Protein 7C7Y (pdb70)

Sequence (255 aa):
NPDFIEALTEKITEEVTAKVTEELTKQNEFFAAVAKQSQDNFDRINKRLEERDEKLSTIRLIQENPDFIEALTEKITEEVTAKVTEELTKQNEFFAAVAKQSQDNFDRINKRLEERDEKLSTIRLIQENPDFIEALTEKITEEVTAKVTEELTKQNEFFAAVAKQSQDNFDRINKRLEERDEKLSTIRLIQEQPDFIEALTEKITEEVTAKVTEELTKQNEFFAAVAKQSQDNFDRINKRLEERDEKLSTIRLIQ

Radius of gyration: 29.02 Å; Cα contacts (8 Å, |Δi|>4): 130; chains: 4; bounding box: 40×20×99 Å

B-factor: mean 64.48, std 16.01, range [35.33, 169.6]

Secondary structure (DSSP, 8-state):
-HHHHHHHHHHHHHHHHHHHHHHHHHH--HHHHHHHHHHHHHHHHHHHHHHHHHH--HHHHHH-/-HHHHHHHHHHHHHHHHHHHHHHHHHH--HHHHHHHHHHHHHHHHHHHHHHHHHH--HHHHHH-/-HHHHHHHHHHHHHHHHHHHHHHHHHH--HHHHHHHHHHHHHHHHHHHHHHHHHH--HHHHHHT-/-HHHHHHHHHHHHHHHHHHHHHHHHH--HHHHHHHHHHHHHHHHHHHHHHHHHH--HHHHH-

Foldseek 3Di:
DVVVVVVVCVVVVCVVVVVVCVVVVVVVVVVVVVVVVVVVVVVVVVVVVVVVVVVCCVVVVVVD/DCVVVVVVVVCCVVVVVVVVVVVVVVVVCVVVVVVVVVVVVVVVVVVVVVVVVVVVCCCVVPPD/DVCVVVVVVVVVVVVVVVVVVVVVVVVVCVVVVVVVVVVVVVVVVVVVVVVVVVVVVVVVVVVVD/DVVCVVVVVVVVCVCVVVVCVVVVVVVCVVVVVVVVVVVVVVVVVVVVVVVVVVCVCVVVVD

Organism: Bacillus cereus (strain ATCC 10987 / NRS 248) (NCBI:txid222523)

Structure (mmCIF, N/CA/C/O backbone):
data_7C7Y
#
_entry.id   7C7Y
#
_cell.length_a   27.053
_cell.length_b   40.282
_cell.length_c   80.669
_cell.angle_alpha   101.97
_cell.angle_beta   94.22
_cell.angle_gamma   98.52
#
_symmetry.space_group_name_H-M   'P 1'
#
loop_
_entity.id
_entity.type
_entity.pdbx_description
1 polymer 'Uncharacterized protein'
2 water water
#
loop_
_atom_site.group_PDB
_atom_site.id
_atom_site.type_symbol
_atom_site.label_atom_id
_atom_site.label_alt_id
_atom_site.label_comp_id
_atom_site.label_asym_id
_atom_site.label_entity_id
_atom_site.label_seq_id
_atom_site.pdbx_PDB_ins_code
_atom_site.Cartn_x
_atom_site.Cartn_y
_atom_site.Cartn_z
_atom_site.occupancy
_atom_site.B_iso_or_equiv
_atom_site.auth_seq_id
_atom_site.auth_comp_id
_atom_site.auth_asym_id
_atom_site.auth_atom_id
_atom_site.pdbx_PDB_model_num
ATOM 1 N N . ASN A 1 8 ? 21.299 -4.006 76.698 1.00 56.30 110 ASN A N 1
ATOM 2 C CA . ASN A 1 8 ? 20.961 -2.560 76.480 1.00 64.44 110 ASN A CA 1
ATOM 3 C C . ASN A 1 8 ? 20.950 -2.283 74.968 1.00 72.54 110 ASN A C 1
ATOM 4 O O . ASN A 1 8 ? 19.960 -2.634 74.338 1.00 72.99 110 ASN A O 1
ATOM 9 N N . PRO A 1 9 ? 21.980 -1.721 74.272 1.00 72.84 111 PRO A N 1
ATOM 10 C CA . PRO A 1 9 ? 21.809 -1.395 72.855 1.00 73.03 111 PRO A CA 1
ATOM 11 C C . PRO A 1 9 ? 21.211 -2.601 72.115 1.00 76.64 111 PRO A C 1
ATOM 12 O O . PRO A 1 9 ? 20.216 -2.416 71.403 1.00 74.00 111 PRO A O 1
ATOM 16 N N . ASP A 1 10 ? 21.792 -3.792 72.341 1.00 67.51 112 ASP A N 1
ATOM 17 C CA . ASP A 1 10 ? 21.283 -5.088 71.823 1.00 60.44 112 ASP A CA 1
ATOM 18 C C . ASP A 1 10 ? 19.750 -5.102 71.951 1.00 55.07 112 ASP A C 1
ATOM 19 O O . ASP A 1 10 ? 19.086 -5.551 71.008 1.00 52.36 112 ASP A O 1
ATOM 24 N N . PHE A 1 11 ? 19.199 -4.646 73.080 1.00 49.94 113 PHE A N 1
ATOM 25 C CA . PHE A 1 11 ? 17.739 -4.671 73.341 1.00 48.83 113 PHE A CA 1
ATOM 26 C C . PHE A 1 11 ? 17.045 -3.695 72.370 1.00 48.57 113 PHE A C 1
ATOM 27 O O . PHE A 1 11 ? 16.168 -4.116 71.585 1.00 51.71 113 PHE A O 1
ATOM 35 N N . ILE A 1 12 ? 17.473 -2.436 72.393 1.00 45.77 114 ILE A N 1
ATOM 36 C CA . ILE A 1 12 ? 17.060 -1.346 71.453 1.00 51.65 114 ILE A CA 1
ATOM 37 C C . ILE A 1 12 ? 17.110 -1.870 70.008 1.00 53.64 114 ILE A C 1
ATOM 38 O O . ILE A 1 12 ? 16.138 -1.659 69.232 1.00 46.85 114 ILE A O 1
ATOM 43 N N . GLU A 1 13 ? 18.241 -2.484 69.667 1.00 45.70 115 GLU A N 1
ATOM 44 C CA . GLU A 1 13 ? 18.560 -3.048 68.337 1.00 51.77 115 GLU A CA 1
ATOM 45 C C . GLU A 1 13 ? 17.527 -4.141 68.016 1.00 55.26 115 GLU A C 1
ATOM 46 O O . GLU A 1 13 ? 17.140 -4.286 66.822 1.00 55.29 115 GLU A O 1
ATOM 52 N N . ALA A 1 14 ? 17.073 -4.880 69.037 1.00 50.34 116 ALA A N 1
ATOM 53 C CA . ALA A 1 14 ? 16.183 -6.047 68.851 1.00 55.20 116 ALA A CA 1
ATOM 54 C C . ALA A 1 14 ? 14.768 -5.530 68.636 1.00 52.60 116 ALA A C 1
ATOM 55 O O . ALA A 1 14 ? 14.126 -5.992 67.671 1.00 54.32 116 ALA A O 1
ATOM 57 N N . LEU A 1 15 ? 14.304 -4.639 69.523 1.00 47.41 117 LEU A N 1
ATOM 58 C CA . LEU A 1 15 ? 13.000 -3.961 69.344 1.00 45.05 117 LEU A CA 1
ATOM 59 C C . LEU A 1 15 ? 12.988 -3.329 67.948 1.00 46.26 117 LEU A C 1
ATOM 60 O O . LEU A 1 15 ? 12.007 -3.476 67.232 1.00 41.87 117 LEU A O 1
ATOM 65 N N . THR A 1 16 ? 14.083 -2.695 67.531 1.00 44.24 118 THR A N 1
ATOM 66 C CA . THR A 1 16 ? 14.059 -1.943 66.263 1.00 43.00 118 THR A CA 1
ATOM 67 C C . THR A 1 16 ? 13.914 -2.931 65.110 1.00 44.63 118 THR A C 1
ATOM 68 O O . THR A 1 16 ? 13.065 -2.668 64.272 1.00 51.53 118 THR A O 1
ATOM 72 N N . GLU A 1 17 ? 14.647 -4.045 65.090 1.00 53.01 119 GLU A N 1
ATOM 73 C CA . GLU A 1 17 ? 14.534 -5.035 63.982 1.00 54.65 119 GLU A CA 1
ATOM 74 C C . GLU A 1 17 ? 13.135 -5.667 63.994 1.00 50.23 119 GLU A C 1
ATOM 75 O O . GLU A 1 17 ? 12.594 -5.960 62.909 1.00 46.97 119 GLU A O 1
ATOM 81 N N . LYS A 1 18 ? 12.543 -5.849 65.163 1.00 46.50 120 LYS A N 1
ATOM 82 C CA . LYS A 1 18 ? 11.193 -6.445 65.221 1.00 52.84 120 LYS A CA 1
ATOM 83 C C . LYS A 1 18 ? 10.183 -5.478 64.623 1.00 49.44 120 LYS A C 1
ATOM 84 O O . LYS A 1 18 ? 9.525 -5.854 63.655 1.00 55.05 120 LYS A O 1
ATOM 90 N N . ILE A 1 19 ? 10.039 -4.291 65.200 1.00 51.74 121 ILE A N 1
ATOM 91 C CA . ILE A 1 19 ? 9.113 -3.258 64.648 1.00 49.23 121 ILE A CA 1
ATOM 92 C C . ILE A 1 19 ? 9.367 -3.191 63.133 1.00 47.88 121 ILE A C 1
ATOM 93 O O . ILE A 1 19 ? 8.433 -3.434 62.367 1.00 40.06 121 ILE A O 1
ATOM 98 N N . THR A 1 20 ? 10.614 -2.971 62.717 1.00 45.05 122 THR A N 1
ATOM 99 C CA . THR A 1 20 ? 10.969 -2.692 61.305 1.00 46.14 122 THR A CA 1
ATOM 100 C C . THR A 1 20 ? 10.400 -3.773 60.387 1.00 51.56 122 THR A C 1
ATOM 101 O O . THR A 1 20 ? 9.948 -3.414 59.287 1.00 47.43 122 THR A O 1
ATOM 105 N N . GLU A 1 21 ? 10.434 -5.034 60.815 1.00 58.67 123 GLU A N 1
ATOM 106 C CA . GLU A 1 21 ? 10.060 -6.190 59.965 1.00 64.55 123 GLU A CA 1
ATOM 107 C C . GLU A 1 21 ? 8.540 -6.357 59.989 1.00 58.20 123 GLU A C 1
ATOM 108 O O . GLU A 1 21 ? 7.980 -6.611 58.922 1.00 63.77 123 GLU A O 1
ATOM 114 N N . GLU A 1 22 ? 7.896 -6.205 61.143 1.00 52.94 124 GLU A N 1
ATOM 115 C CA . GLU A 1 22 ? 6.410 -6.272 61.251 1.00 54.48 124 GLU A CA 1
ATOM 116 C C . GLU A 1 22 ? 5.798 -5.258 60.271 1.00 55.93 124 GLU A C 1
ATOM 117 O O . GLU A 1 22 ? 4.928 -5.639 59.444 1.00 51.99 124 GLU A O 1
ATOM 123 N N . VAL A 1 23 ? 6.274 -4.013 60.320 1.00 54.08 125 VAL A N 1
ATOM 124 C CA . VAL A 1 23 ? 5.733 -2.900 59.496 1.00 53.08 125 VAL A CA 1
ATOM 125 C C . VAL A 1 23 ? 5.956 -3.271 58.021 1.00 59.14 125 VAL A C 1
ATOM 126 O O . VAL A 1 23 ? 4.951 -3.455 57.281 1.00 57.81 125 VAL A O 1
ATOM 130 N N . THR A 1 24 ? 7.219 -3.471 57.636 1.00 56.44 126 THR A N 1
ATOM 131 C CA . THR A 1 24 ? 7.652 -3.764 56.241 1.00 52.44 126 THR A CA 1
ATOM 132 C C . THR A 1 24 ? 6.795 -4.875 55.629 1.00 53.98 126 THR A C 1
ATOM 133 O O . THR A 1 24 ? 6.188 -4.656 54.564 1.00 65.84 126 THR A O 1
ATOM 137 N N . ALA A 1 25 ? 6.765 -6.038 56.263 1.00 53.44 127 ALA A N 1
ATOM 138 C CA . ALA A 1 25 ? 5.998 -7.210 55.790 1.00 56.62 127 ALA A CA 1
ATOM 139 C C . ALA A 1 25 ? 4.545 -6.794 55.510 1.00 56.67 127 ALA A C 1
ATOM 140 O O . ALA A 1 25 ? 4.038 -7.099 54.423 1.00 59.01 127 ALA A O 1
ATOM 142 N N . LYS A 1 26 ? 3.906 -6.125 56.461 1.00 51.58 128 LYS A N 1
ATOM 143 C CA . LYS A 1 26 ? 2.514 -5.630 56.324 1.00 57.31 128 LYS A CA 1
ATOM 144 C C . LYS A 1 26 ? 2.407 -4.624 55.163 1.00 54.91 128 LYS A C 1
ATOM 145 O O . LYS A 1 26 ? 1.474 -4.722 54.327 1.00 41.89 128 LYS A O 1
ATOM 151 N N . VAL A 1 27 ? 3.333 -3.682 55.066 1.00 49.99 129 VAL A N 1
ATOM 152 C CA . VAL A 1 27 ? 3.190 -2.622 54.041 1.00 51.52 129 VAL A CA 1
ATOM 153 C C . VAL A 1 27 ? 3.374 -3.278 52.668 1.00 55.03 129 VAL A C 1
ATOM 154 O O . VAL A 1 27 ? 2.471 -3.113 51.829 1.00 58.06 129 VAL A O 1
ATOM 158 N N . THR A 1 28 ? 4.459 -4.026 52.450 1.00 56.37 130 THR A N 1
ATOM 159 C CA . THR A 1 28 ? 4.799 -4.619 51.121 1.00 60.65 130 THR A CA 1
ATOM 160 C C . THR A 1 28 ? 3.714 -5.626 50.705 1.00 60.72 130 THR A C 1
ATOM 161 O O . THR A 1 28 ? 3.286 -5.579 49.557 1.00 61.77 130 THR A O 1
ATOM 165 N N . GLU A 1 29 ? 3.280 -6.495 51.619 1.00 64.10 131 GLU A N 1
ATOM 166 C CA . GLU A 1 29 ? 2.144 -7.425 51.409 1.00 69.40 131 GLU A CA 1
ATOM 167 C C . GLU A 1 29 ? 0.913 -6.626 50.979 1.00 71.69 131 GLU A C 1
ATOM 168 O O . GLU A 1 29 ? -0.002 -7.218 50.410 1.00 86.12 131 GLU A O 1
ATOM 174 N N . GLU A 1 30 ? 0.876 -5.330 51.251 1.00 72.11 132 GLU A N 1
ATOM 175 C CA . GLU A 1 30 ? -0.277 -4.494 50.849 1.00 77.96 132 GLU A CA 1
ATOM 176 C C . GLU A 1 30 ? -0.021 -3.896 49.471 1.00 65.97 132 GLU A C 1
ATOM 177 O O . GLU A 1 30 ? -0.942 -3.939 48.661 1.00 61.01 132 GLU A O 1
ATOM 183 N N . LEU A 1 31 ? 1.158 -3.324 49.238 1.00 67.65 133 LEU A N 1
ATOM 184 C CA . LEU A 1 31 ? 1.449 -2.615 47.967 1.00 75.16 133 LEU A CA 1
ATOM 185 C C . LEU A 1 31 ? 1.602 -3.651 46.846 1.00 72.87 133 LEU A C 1
ATOM 186 O O . LEU A 1 31 ? 1.441 -3.253 45.676 1.00 66.70 133 LEU A O 1
ATOM 191 N N . THR A 1 32 ? 1.881 -4.918 47.196 1.00 71.57 134 THR A N 1
ATOM 192 C CA . THR A 1 32 ? 1.982 -6.073 46.261 1.00 69.86 134 THR A CA 1
ATOM 193 C C . THR A 1 32 ? 0.586 -6.424 45.752 1.00 75.32 134 THR A C 1
ATOM 194 O O . THR A 1 32 ? 0.384 -6.328 44.522 1.00 72.54 134 THR A O 1
ATOM 198 N N . LYS A 1 33 ? -0.317 -6.817 46.663 1.00 80.11 135 LYS A N 1
ATOM 199 C CA . LYS A 1 33 ? -1.730 -7.169 46.346 1.00 81.90 135 LYS A CA 1
ATOM 200 C C . LYS A 1 33 ? -2.347 -6.030 45.536 1.00 76.61 135 LYS A C 1
ATOM 201 O O . LYS A 1 33 ? -3.056 -6.356 44.569 1.00 79.52 135 LYS A O 1
ATOM 207 N N . GLN A 1 34 ? -2.037 -4.772 45.886 1.00 67.68 136 GLN A N 1
ATOM 208 C CA . GLN A 1 34 ? -2.494 -3.550 45.159 1.00 69.48 136 GLN A CA 1
ATOM 209 C C . GLN A 1 34 ? -1.988 -3.576 43.712 1.00 68.65 136 GLN A C 1
ATOM 210 O O . GLN A 1 34 ? -2.828 -3.507 42.797 1.00 65.43 136 GLN A O 1
ATOM 216 N N . ASN A 1 35 ? -0.668 -3.648 43.525 1.00 72.46 137 ASN A N 1
ATOM 217 C CA . ASN A 1 35 ? 0.018 -3.722 42.205 1.00 73.77 137 ASN A CA 1
ATOM 218 C C . ASN A 1 35 ? -0.491 -4.923 41.374 1.00 78.54 137 ASN A C 1
ATOM 219 O O . ASN A 1 35 ? -0.506 -4.797 40.136 1.00 78.14 137 ASN A O 1
ATOM 232 N N . GLU A 1 37 ? -3.725 -6.277 41.418 1.00 72.90 139 GLU A N 1
ATOM 233 C CA . GLU A 1 37 ? -5.017 -5.746 40.901 1.00 74.90 139 GLU A CA 1
ATOM 234 C C . GLU A 1 37 ? -4.749 -4.867 39.675 1.00 68.24 139 GLU A C 1
ATOM 235 O O . GLU A 1 37 ? -5.269 -5.177 38.593 1.00 68.31 139 GLU A O 1
ATOM 241 N N . PHE A 1 38 ? -3.973 -3.799 39.849 1.00 61.59 140 PHE A N 1
ATOM 242 C CA . PHE A 1 38 ? -3.727 -2.795 38.788 1.00 65.69 140 PHE A CA 1
ATOM 243 C C . PHE A 1 38 ? -3.153 -3.509 37.562 1.00 63.13 140 PHE A C 1
ATOM 244 O O . PHE A 1 38 ? -3.710 -3.324 36.472 1.00 51.49 140 PHE A O 1
ATOM 252 N N . PHE A 1 39 ? -2.079 -4.289 37.734 1.00 58.43 141 PHE A N 1
ATOM 253 C CA . PHE A 1 39 ? -1.483 -5.081 36.631 1.00 64.23 141 PHE A CA 1
ATOM 254 C C . PHE A 1 39 ? -2.607 -5.820 35.903 1.00 69.62 141 PHE A C 1
ATOM 255 O O . PHE A 1 39 ? -2.794 -5.596 34.696 1.00 68.23 141 PHE A O 1
ATOM 263 N N . ALA A 1 40 ? -3.351 -6.647 36.645 1.00 68.80 142 ALA A N 1
ATOM 264 C CA . ALA A 1 40 ? -4.431 -7.513 36.127 1.00 62.64 142 ALA A CA 1
ATOM 265 C C . ALA A 1 40 ? -5.457 -6.659 35.381 1.00 64.00 142 ALA A C 1
ATOM 266 O O . ALA A 1 40 ? -5.985 -7.134 34.381 1.00 81.44 142 ALA A O 1
ATOM 268 N N . ALA A 1 41 ? -5.716 -5.441 35.848 1.00 60.93 143 ALA A N 1
ATOM 269 C CA . ALA A 1 41 ? -6.733 -4.526 35.282 1.00 56.86 143 ALA A CA 1
ATOM 270 C C . ALA A 1 41 ? -6.204 -3.841 34.020 1.00 61.71 143 ALA A C 1
ATOM 271 O O . ALA A 1 41 ? -7.026 -3.590 33.136 1.00 64.72 143 ALA A O 1
ATOM 273 N N . VAL A 1 42 ? -4.906 -3.515 33.948 1.00 68.42 144 VAL A N 1
ATOM 274 C CA . VAL A 1 42 ? -4.303 -2.821 32.767 1.00 69.84 144 VAL A CA 1
ATOM 275 C C . VAL A 1 42 ? -4.209 -3.849 31.639 1.00 72.90 144 VAL A C 1
ATOM 276 O O . VAL A 1 42 ? -4.333 -3.440 30.476 1.00 72.39 144 VAL A O 1
ATOM 280 N N . ALA A 1 43 ? -4.009 -5.126 31.981 1.00 69.36 145 ALA A N 1
ATOM 281 C CA . ALA A 1 43 ? -3.984 -6.246 31.018 1.00 64.93 145 ALA A CA 1
ATOM 282 C C . ALA A 1 43 ? -5.364 -6.349 30.371 1.00 65.98 145 ALA A C 1
ATOM 283 O O . ALA A 1 43 ? -5.416 -6.307 29.133 1.00 60.50 145 ALA A O 1
ATOM 285 N N . LYS A 1 44 ? -6.436 -6.438 31.172 1.00 70.14 146 LYS A N 1
ATOM 286 C CA . LYS A 1 44 ? -7.813 -6.631 30.638 1.00 69.91 146 LYS A CA 1
ATOM 287 C C . LYS A 1 44 ? -8.159 -5.419 29.770 1.00 61.08 146 LYS A C 1
ATOM 288 O O . LYS A 1 44 ? -8.590 -5.632 28.631 1.00 65.71 146 LYS A O 1
ATOM 294 N N . GLN A 1 45 ? -7.915 -4.209 30.266 1.00 52.53 147 GLN A N 1
ATOM 295 C CA . GL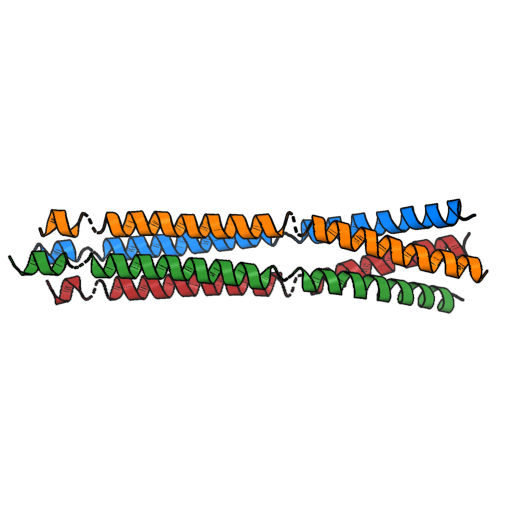N A 1 45 ? -8.059 -2.950 29.475 1.00 62.62 147 GLN A CA 1
ATOM 296 C C . GLN A 1 45 ? -7.270 -3.039 28.151 1.00 59.85 147 GLN A C 1
ATOM 297 O O . GLN A 1 45 ? -7.822 -2.669 27.115 1.00 63.71 147 GLN A O 1
ATOM 303 N N . SER A 1 46 ? -6.014 -3.490 28.190 1.00 69.23 148 SER A N 1
ATOM 304 C CA . SER A 1 46 ? -5.082 -3.605 27.032 1.00 62.44 148 SER A CA 1
ATOM 305 C C . SER A 1 46 ? -5.684 -4.554 25.983 1.00 61.63 148 SER A C 1
ATOM 306 O O . SER A 1 46 ? -5.684 -4.203 24.791 1.00 59.05 148 SER A O 1
ATOM 309 N N . GLN A 1 47 ? -6.173 -5.722 26.413 1.00 57.95 149 GLN A N 1
ATOM 310 C CA . GLN A 1 47 ? -6.712 -6.779 25.520 1.00 62.04 149 GLN A CA 1
ATOM 311 C C . GLN A 1 47 ? -8.058 -6.309 24.961 1.00 71.63 149 GLN A C 1
ATOM 312 O O . GLN A 1 47 ? -8.272 -6.433 23.737 1.00 74.37 149 GLN A O 1
ATOM 318 N N . ASP A 1 48 ? -8.937 -5.808 25.837 1.00 70.43 150 ASP A N 1
ATOM 319 C CA . ASP A 1 48 ? -10.272 -5.274 25.462 1.00 67.10 150 ASP A CA 1
ATOM 320 C C . ASP A 1 48 ? -10.077 -4.243 24.352 1.00 62.73 150 ASP A C 1
ATOM 321 O O . ASP A 1 48 ? -10.844 -4.298 23.380 1.00 71.59 150 ASP A O 1
ATOM 326 N N . ASN A 1 49 ? -9.091 -3.356 24.502 1.00 55.02 151 ASN A N 1
ATOM 327 C CA . ASN A 1 49 ? -8.820 -2.248 23.551 1.00 58.03 151 ASN A CA 1
ATOM 328 C C . ASN A 1 49 ? -8.247 -2.836 22.265 1.00 56.88 151 ASN A C 1
ATOM 329 O O . ASN A 1 49 ? -8.406 -2.223 21.223 1.00 62.54 151 ASN A O 1
ATOM 334 N N . PHE A 1 50 ? -7.569 -3.975 22.351 1.00 60.27 152 PHE A N 1
ATOM 335 C CA . PHE A 1 50 ? -7.022 -4.673 21.166 1.00 59.57 152 PHE A CA 1
ATOM 336 C C . PHE A 1 50 ? -8.190 -5.262 20.368 1.00 52.56 152 PHE A C 1
ATOM 337 O O . PHE A 1 50 ? -8.232 -5.167 19.132 1.00 51.98 152 PHE A O 1
ATOM 345 N N . ASP A 1 51 ? -9.145 -5.844 21.078 1.00 53.35 153 ASP A N 1
ATOM 346 C CA . ASP A 1 51 ? -10.293 -6.563 20.473 1.00 54.22 153 ASP A CA 1
ATOM 347 C C . ASP A 1 51 ? -11.102 -5.534 19.679 1.00 52.59 153 ASP A C 1
ATOM 348 O O . ASP A 1 51 ? -11.388 -5.805 18.511 1.00 52.58 153 ASP A O 1
ATOM 353 N N . ARG A 1 52 ? -11.337 -4.356 20.255 1.00 56.36 154 ARG A N 1
ATOM 354 C CA . ARG A 1 52 ? -12.017 -3.211 19.595 1.00 58.40 154 ARG A CA 1
ATOM 355 C C . ARG A 1 52 ? -11.294 -2.847 18.298 1.00 57.84 154 ARG A C 1
ATOM 356 O O . ARG A 1 52 ? -11.915 -2.966 17.236 1.00 67.45 154 ARG A O 1
ATOM 364 N N . ILE A 1 53 ? -10.030 -2.427 18.381 1.00 61.04 155 ILE A N 1
ATOM 365 C CA . ILE A 1 53 ? -9.218 -1.956 17.216 1.00 53.83 155 ILE A CA 1
ATOM 366 C C . ILE A 1 53 ? -9.273 -3.029 16.130 1.00 54.09 155 ILE A C 1
ATOM 367 O O . ILE A 1 53 ? -9.311 -2.649 14.962 1.00 50.34 155 ILE A O 1
ATOM 372 N N . ASN A 1 54 ? -9.266 -4.318 16.497 1.00 58.14 156 ASN A N 1
ATOM 373 C CA . ASN A 1 54 ? -9.225 -5.433 15.510 1.00 58.51 156 ASN A CA 1
ATOM 374 C C . ASN A 1 54 ? -10.551 -5.510 14.763 1.00 56.33 156 ASN A C 1
ATOM 375 O O . ASN A 1 54 ? -10.534 -5.446 13.534 1.00 57.82 156 ASN A O 1
ATOM 380 N N . LYS A 1 55 ? -11.646 -5.676 15.493 1.00 60.87 157 LYS A N 1
ATOM 381 C CA . LYS A 1 55 ? -13.007 -5.618 14.917 1.00 68.40 157 LYS A CA 1
ATOM 382 C C . LYS A 1 55 ? -12.997 -4.453 13.943 1.00 60.97 157 LYS A C 1
ATOM 383 O O . LYS A 1 55 ? -13.228 -4.678 12.748 1.00 71.84 157 LYS A O 1
ATOM 389 N N . ARG A 1 56 ? -12.658 -3.266 14.427 1.00 52.64 158 ARG A N 1
ATOM 390 C CA . ARG A 1 56 ? -12.823 -2.050 13.59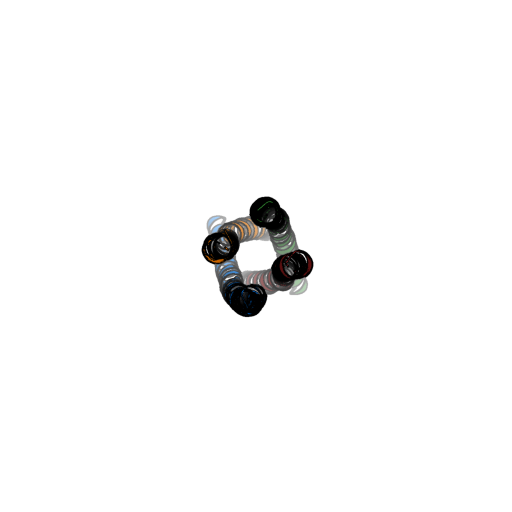8 1.00 64.13 158 ARG A CA 1
ATOM 391 C C . ARG A 1 56 ? -11.997 -2.178 12.311 1.00 59.47 158 ARG A C 1
ATOM 392 O O . ARG A 1 56 ? -12.479 -1.712 11.258 1.00 57.30 158 ARG A O 1
ATOM 400 N N . LEU A 1 57 ? -10.837 -2.828 12.359 1.00 53.65 159 LEU A N 1
ATOM 401 C CA . LEU A 1 57 ? -10.009 -3.036 11.148 1.00 56.91 159 LEU A CA 1
ATOM 402 C C . LEU A 1 57 ? -10.723 -4.044 10.242 1.00 61.70 159 LEU A C 1
ATOM 403 O O . LEU A 1 57 ? -10.743 -3.828 9.009 1.00 67.03 159 LEU A O 1
ATOM 408 N N . GLU A 1 58 ? -11.342 -5.076 10.821 1.00 63.22 160 GLU A N 1
ATOM 409 C CA . GLU A 1 58 ? -12.088 -6.087 10.028 1.00 59.30 160 GLU A CA 1
ATOM 410 C C . GLU A 1 58 ? -13.154 -5.331 9.248 1.00 48.89 160 GLU A C 1
ATOM 411 O O . GLU A 1 58 ? -13.145 -5.450 8.006 1.00 43.79 160 GLU A O 1
ATOM 417 N N . GLU A 1 59 ? -13.984 -4.551 9.954 1.00 49.82 161 GLU A N 1
ATOM 418 C CA . GLU A 1 59 ? -15.106 -3.764 9.367 1.00 50.50 161 GLU A CA 1
ATOM 419 C C . GLU A 1 59 ? -14.574 -2.922 8.204 1.00 49.90 161 GLU A C 1
ATOM 420 O O . GLU A 1 59 ? -15.261 -2.879 7.164 1.00 55.18 161 GLU A O 1
ATOM 426 N N . ARG A 1 60 ? -13.399 -2.287 8.343 1.00 52.76 162 ARG A N 1
ATOM 427 C CA . ARG A 1 60 ? -12.851 -1.389 7.277 1.00 54.59 162 ARG A CA 1
ATOM 428 C C . ARG A 1 60 ? -12.219 -2.204 6.139 1.00 46.36 162 ARG A C 1
ATOM 429 O O . ARG A 1 60 ? -12.369 -1.782 5.004 1.00 62.34 162 ARG A O 1
ATOM 437 N N . ASP A 1 61 ? -11.585 -3.340 6.400 1.00 42.50 163 ASP A N 1
ATOM 438 C CA . ASP A 1 61 ? -11.201 -4.311 5.332 1.00 48.50 163 ASP A CA 1
ATOM 439 C C . ASP A 1 61 ? -12.448 -4.766 4.524 1.00 46.19 163 ASP A C 1
ATOM 440 O O . ASP A 1 61 ? -12.387 -4.786 3.293 1.00 40.93 163 ASP A O 1
ATOM 445 N N . GLU A 1 62 ? -13.570 -5.114 5.161 1.00 48.70 164 GLU A N 1
ATOM 446 C CA . GLU A 1 62 ? -14.811 -5.499 4.438 1.00 48.93 164 GLU A CA 1
ATOM 447 C C . GLU A 1 62 ? -15.253 -4.352 3.529 1.00 41.38 164 GLU A C 1
ATOM 448 O O . GLU A 1 62 ? -15.420 -4.544 2.320 1.00 41.82 164 GLU A O 1
ATOM 454 N N . LYS A 1 63 ? -15.505 -3.192 4.113 1.00 47.20 165 LYS A N 1
ATOM 455 C CA . LYS A 1 63 ? -15.887 -1.984 3.339 1.00 48.36 165 LYS A CA 1
ATOM 456 C C . LYS A 1 63 ? -14.931 -1.855 2.155 1.00 45.64 165 LYS A C 1
ATOM 457 O O . LYS A 1 63 ? -15.405 -1.768 1.014 1.00 53.68 165 LYS A O 1
ATOM 463 N N . LEU A 1 64 ? -13.627 -1.922 2.411 1.00 51.15 166 LEU A N 1
ATOM 464 C CA . LEU A 1 64 ? -12.580 -1.824 1.365 1.00 51.02 166 LEU A CA 1
ATOM 465 C C . LEU A 1 64 ? -12.836 -2.845 0.253 1.00 50.55 166 LEU A C 1
ATOM 466 O O . LEU A 1 64 ? -12.927 -2.420 -0.903 1.00 51.79 166 LEU A O 1
ATOM 479 N N . SER A 1 66 ? -15.549 -4.623 -0.465 1.00 41.82 168 SER A N 1
ATOM 480 C CA . SER A 1 66 ? -16.829 -4.226 -1.106 1.00 48.91 168 SER A CA 1
ATOM 481 C C . SER A 1 66 ? -16.519 -3.184 -2.180 1.00 49.58 168 SER A C 1
ATOM 482 O O . SER A 1 66 ? -17.018 -3.326 -3.310 1.00 53.05 168 SER A O 1
ATOM 485 N N . THR A 1 67 ? -15.746 -2.156 -1.826 1.00 45.18 169 THR A N 1
ATOM 486 C CA . THR A 1 67 ? -15.445 -1.032 -2.749 1.00 55.76 169 THR A CA 1
ATOM 487 C C . THR A 1 67 ? -14.626 -1.530 -3.946 1.00 49.47 169 THR A C 1
ATOM 488 O O . THR A 1 67 ? -15.033 -1.267 -5.091 1.00 49.69 169 THR A O 1
ATOM 492 N N . ILE A 1 68 ? -13.512 -2.216 -3.697 1.00 50.03 170 ILE A N 1
ATOM 493 C CA . ILE A 1 68 ? -12.592 -2.679 -4.772 1.00 51.67 170 ILE A CA 1
ATOM 494 C C . ILE A 1 68 ? -13.334 -3.715 -5.618 1.00 51.78 170 ILE A C 1
ATOM 495 O O . ILE A 1 68 ? -12.896 -3.971 -6.728 1.00 67.42 170 ILE A O 1
ATOM 500 N N . ARG A 1 69 ? -14.440 -4.262 -5.116 1.00 61.19 171 ARG A N 1
ATOM 501 C CA . ARG A 1 69 ? -15.291 -5.249 -5.838 1.00 65.17 171 ARG A CA 1
ATOM 502 C C . ARG A 1 69 ? -16.245 -4.507 -6.784 1.00 63.08 171 ARG A C 1
ATOM 503 O O . ARG A 1 69 ? -16.448 -4.990 -7.899 1.00 67.47 171 ARG A O 1
ATOM 511 N N . LEU A 1 70 ? -16.823 -3.389 -6.342 1.00 64.27 172 LEU A N 1
ATOM 512 C CA . LEU A 1 70 ? -17.686 -2.499 -7.172 1.00 69.75 172 LEU A CA 1
ATOM 513 C C . LEU A 1 70 ? -16.864 -1.803 -8.271 1.00 72.73 172 LEU A C 1
ATOM 514 O O . LEU A 1 70 ? -17.296 -1.870 -9.459 1.00 64.70 172 LEU A O 1
ATOM 519 N N . ILE A 1 71 ? -15.745 -1.147 -7.915 1.00 70.55 173 ILE A N 1
ATOM 520 C CA . ILE A 1 71 ? -14.852 -0.467 -8.908 1.00 65.17 173 ILE A CA 1
ATOM 521 C C . ILE A 1 71 ? -14.621 -1.439 -10.067 1.00 65.00 173 ILE A C 1
ATOM 522 O O . ILE A 1 71 ? -14.633 -1.006 -11.228 1.00 76.07 173 ILE A O 1
ATOM 527 N N . GLN A 1 72 ? -14.432 -2.710 -9.736 1.00 61.47 174 GLN A N 1
ATOM 528 C CA . GLN A 1 72 ? -14.224 -3.812 -10.699 1.00 65.86 174 GLN A CA 1
ATOM 529 C C . GLN A 1 72 ? -15.477 -4.026 -11.548 1.00 66.18 174 GLN A C 1
ATOM 530 O O . GLN A 1 72 ? -15.328 -4.184 -12.770 1.00 74.29 174 GLN A O 1
ATOM 536 N N . GLU A 1 73 ? -16.655 -4.078 -10.927 1.00 68.45 175 GLU A N 1
ATOM 537 C CA . GLU A 1 73 ? -17.949 -4.188 -11.652 1.00 74.48 175 GLU A CA 1
ATOM 538 C C . GLU A 1 73 ? -18.347 -2.803 -12.173 1.00 70.83 175 GLU A C 1
ATOM 539 O O . GLU A 1 73 ? -18.602 -2.676 -13.359 1.00 76.62 175 GLU A O 1
ATOM 545 N N . ASN B 1 8 ? 13.329 7.161 81.050 1.00 68.91 110 ASN B N 1
ATOM 546 C CA . ASN B 1 8 ? 14.792 7.405 80.820 1.00 67.60 110 ASN B CA 1
ATOM 547 C C . ASN B 1 8 ? 14.957 8.079 79.460 1.00 66.68 110 ASN B C 1
ATOM 548 O O . ASN B 1 8 ? 14.855 7.419 78.427 1.00 58.40 110 ASN B O 1
ATOM 553 N N . PRO B 1 9 ? 15.196 9.415 79.433 1.00 66.38 111 PRO B N 1
ATOM 554 C CA . PRO B 1 9 ? 15.232 10.188 78.191 1.00 61.03 111 PRO B CA 1
ATOM 555 C C . PRO B 1 9 ? 16.234 9.658 77.159 1.00 59.68 111 PRO B C 1
ATOM 556 O O . PRO B 1 9 ? 15.930 9.617 75.973 1.00 51.70 111 PRO B O 1
ATOM 560 N N . ASP B 1 10 ? 17.416 9.280 77.627 1.00 57.68 112 ASP B N 1
ATOM 561 C CA . ASP B 1 10 ? 18.480 8.772 76.730 1.00 57.98 112 ASP B CA 1
ATOM 562 C C . ASP B 1 10 ? 17.980 7.496 76.061 1.00 52.40 112 ASP B C 1
ATOM 563 O O . ASP B 1 10 ? 18.163 7.358 74.846 1.00 46.13 112 ASP B O 1
ATOM 568 N N . PHE B 1 11 ? 17.317 6.630 76.814 1.00 49.93 113 PHE B N 1
ATOM 569 C CA . PHE B 1 11 ? 16.801 5.353 76.268 1.00 50.55 113 PHE B CA 1
ATOM 570 C C . PHE B 1 11 ? 15.696 5.649 75.251 1.00 44.12 113 PHE B C 1
ATOM 571 O O . PHE B 1 11 ? 15.733 5.103 74.144 1.00 49.37 113 PHE B O 1
ATOM 579 N N . ILE B 1 12 ? 14.702 6.433 75.641 1.00 39.26 114 ILE B N 1
ATOM 580 C CA . ILE B 1 12 ? 13.567 6.790 74.741 1.00 44.68 114 ILE B CA 1
ATOM 581 C C . ILE B 1 12 ? 14.136 7.429 73.470 1.00 45.40 114 ILE B C 1
ATOM 582 O O . ILE B 1 12 ? 13.687 7.068 72.384 1.00 50.69 114 ILE B O 1
ATOM 587 N N . GLU B 1 13 ? 15.061 8.376 73.614 1.00 49.33 115 GLU B N 1
ATOM 588 C CA . GLU B 1 13 ? 15.666 9.107 72.479 1.00 52.95 115 GLU B CA 1
ATOM 589 C C . GLU B 1 13 ? 16.257 8.081 71.536 1.00 50.54 115 GLU B C 1
ATOM 590 O O . GLU B 1 13 ? 15.846 8.036 70.352 1.00 55.35 115 GLU B O 1
ATOM 596 N N . ALA B 1 14 ? 17.189 7.313 72.089 1.00 48.16 116 ALA B N 1
ATOM 597 C CA . ALA B 1 14 ? 17.979 6.286 71.388 1.00 49.04 116 ALA B CA 1
ATOM 598 C C . ALA B 1 14 ? 17.016 5.418 70.593 1.00 47.35 116 ALA B C 1
ATOM 599 O O . ALA B 1 14 ? 17.270 5.263 69.388 1.00 46.48 116 ALA B O 1
ATOM 601 N N . LEU B 1 15 ? 15.938 4.947 71.244 1.00 44.77 117 LEU B N 1
ATOM 602 C CA . LEU B 1 15 ? 14.945 4.004 70.657 1.00 42.85 117 LEU B CA 1
ATOM 603 C C . LEU B 1 15 ? 14.171 4.727 69.554 1.00 39.67 117 LEU B C 1
ATOM 604 O O . LEU B 1 15 ? 13.946 4.135 68.490 1.00 35.33 117 LEU B O 1
ATOM 609 N N . THR B 1 16 ? 13.793 5.974 69.804 1.00 37.33 118 THR B N 1
ATOM 610 C CA . THR B 1 16 ? 13.025 6.779 68.833 1.00 40.36 118 THR B CA 1
ATOM 611 C C . THR B 1 16 ? 13.860 6.969 67.562 1.00 44.06 118 THR B C 1
ATOM 612 O O . THR B 1 16 ? 13.353 6.690 66.443 1.00 44.99 118 THR B O 1
ATOM 616 N N . GLU B 1 17 ? 15.114 7.365 67.701 1.00 43.04 119 GLU B N 1
ATOM 617 C CA . GLU B 1 17 ? 15.958 7.607 66.513 1.00 45.76 119 GLU B CA 1
ATOM 618 C C . GLU B 1 17 ? 16.015 6.319 65.697 1.00 44.81 119 GLU B C 1
ATOM 619 O O . GLU B 1 17 ? 15.633 6.337 64.521 1.00 50.42 119 GLU B O 1
ATOM 625 N N . LYS B 1 18 ? 16.408 5.207 66.313 1.00 46.32 120 LYS B N 1
ATOM 626 C CA . LYS B 1 18 ? 16.741 3.971 65.558 1.00 44.13 120 LYS B CA 1
ATOM 627 C C . LYS B 1 18 ? 15.495 3.488 64.803 1.00 45.38 120 LYS B C 1
ATOM 628 O O . LYS B 1 18 ? 15.615 3.248 63.561 1.00 40.07 120 LYS B O 1
ATOM 634 N N . ILE B 1 19 ? 14.338 3.394 65.492 1.00 44.45 121 ILE B N 1
ATOM 635 C CA . ILE B 1 19 ? 13.044 2.943 64.883 1.00 41.04 121 ILE B CA 1
ATOM 636 C C . ILE B 1 19 ? 12.810 3.742 63.591 1.00 42.00 121 ILE B C 1
ATOM 637 O O . ILE B 1 19 ? 12.553 3.119 62.555 1.00 36.92 121 ILE B O 1
ATOM 642 N N . THR B 1 20 ? 12.971 5.072 63.638 1.00 41.97 122 THR B N 1
ATOM 643 C CA . THR B 1 20 ? 12.587 5.991 62.538 1.00 43.07 122 THR B CA 1
ATOM 644 C C . THR B 1 20 ? 13.539 5.820 61.356 1.00 44.21 122 THR B C 1
ATOM 645 O O . THR B 1 20 ? 13.033 5.604 60.244 1.00 46.38 122 THR B O 1
ATOM 649 N N . GLU B 1 21 ? 14.849 5.916 61.585 1.00 49.41 123 GLU B N 1
ATOM 650 C CA . GLU B 1 21 ? 15.891 5.556 60.586 1.00 51.67 123 GLU B CA 1
ATOM 651 C C . GLU B 1 21 ? 15.552 4.194 59.960 1.00 52.41 123 GLU B C 1
ATOM 652 O O . GLU B 1 21 ? 15.331 4.142 58.725 1.00 59.28 123 GLU B O 1
ATOM 658 N N . GLU B 1 22 ? 15.488 3.142 60.780 1.00 45.85 124 GLU B N 1
ATOM 659 C CA . GLU B 1 22 ? 15.396 1.743 60.312 1.00 47.69 124 GLU B CA 1
ATOM 660 C C . GLU B 1 22 ? 14.077 1.502 59.577 1.00 48.55 124 GLU B C 1
ATOM 661 O O . GLU B 1 22 ? 14.121 0.856 58.487 1.00 50.22 124 GLU B O 1
ATOM 667 N N . VAL B 1 23 ? 12.943 1.934 60.136 1.00 43.11 125 VAL B N 1
ATOM 668 C CA . VAL B 1 23 ? 11.635 1.627 59.502 1.00 42.40 125 VAL B CA 1
ATOM 669 C C . VAL B 1 23 ? 11.652 2.328 58.144 1.00 42.96 125 VAL B C 1
ATOM 670 O O . VAL B 1 23 ? 11.342 1.692 57.121 1.00 38.68 125 VAL B O 1
ATOM 674 N N . THR B 1 24 ? 12.014 3.605 58.142 1.00 41.72 126 THR B N 1
ATOM 675 C CA . THR B 1 24 ? 12.116 4.406 56.893 1.00 47.00 126 THR B CA 1
ATOM 676 C C . THR B 1 24 ? 13.034 3.720 55.873 1.00 45.77 126 THR B C 1
ATOM 677 O O . THR B 1 24 ? 12.565 3.403 54.763 1.00 44.11 126 THR B O 1
ATOM 681 N N . ALA B 1 25 ? 14.303 3.527 56.218 1.00 47.62 127 ALA B N 1
ATOM 682 C CA . ALA B 1 25 ? 15.272 2.807 55.355 1.00 49.36 127 ALA B CA 1
ATOM 683 C C . ALA B 1 25 ? 14.653 1.503 54.842 1.00 47.59 127 ALA B C 1
ATOM 684 O O . ALA B 1 25 ? 14.602 1.322 53.635 1.00 53.20 127 ALA B O 1
ATOM 686 N N . LYS B 1 26 ? 14.176 0.632 55.723 1.00 48.68 128 LYS B N 1
ATOM 687 C CA . LYS B 1 26 ? 13.737 -0.728 55.318 1.00 54.02 128 LYS B CA 1
ATOM 688 C C . LYS B 1 26 ? 12.533 -0.605 54.372 1.00 53.83 128 LYS B C 1
ATOM 689 O O . LYS B 1 26 ? 12.499 -1.320 53.379 1.00 49.56 128 LYS B O 1
ATOM 695 N N . VAL B 1 27 ? 11.574 0.277 54.666 1.00 61.53 129 VAL B N 1
ATOM 696 C CA . VAL B 1 27 ? 10.314 0.408 53.875 1.00 57.57 129 VAL B CA 1
ATOM 697 C C . VAL B 1 27 ? 10.651 0.989 52.495 1.00 64.83 129 VAL B C 1
ATOM 698 O O . VAL B 1 27 ? 10.370 0.297 51.476 1.00 70.87 129 VAL B O 1
ATOM 702 N N . THR B 1 28 ? 11.234 2.191 52.440 1.00 55.16 130 THR B N 1
ATOM 703 C CA . THR B 1 28 ? 11.637 2.834 51.165 1.00 54.15 130 THR B CA 1
ATOM 704 C C . THR B 1 28 ? 12.257 1.779 50.248 1.00 58.51 130 THR B C 1
ATOM 705 O O . THR B 1 28 ? 11.771 1.631 49.126 1.00 68.35 130 THR B O 1
ATOM 709 N N . GLU B 1 29 ? 13.269 1.062 50.741 1.00 63.68 131 GLU B N 1
ATOM 710 C CA . GLU B 1 29 ? 14.045 0.037 49.991 1.00 65.79 131 GLU B CA 1
ATOM 711 C C . GLU B 1 29 ? 13.118 -1.043 49.424 1.00 60.46 131 GLU B C 1
ATOM 712 O O . GLU B 1 29 ? 13.266 -1.370 48.243 1.00 67.13 131 GLU B O 1
ATOM 718 N N . GLU B 1 30 ? 12.215 -1.598 50.229 1.00 57.41 132 GLU B N 1
ATOM 719 C CA . GLU B 1 30 ? 11.327 -2.699 49.777 1.00 60.50 132 GLU B CA 1
ATOM 720 C C . GLU B 1 30 ? 10.402 -2.148 48.687 1.00 63.53 132 GLU B C 1
ATOM 721 O O . GLU B 1 30 ? 10.396 -2.699 47.583 1.00 62.24 132 GLU B O 1
ATOM 727 N N . LEU B 1 31 ? 9.685 -1.062 48.964 1.00 62.38 133 LEU B N 1
ATOM 728 C CA . LEU B 1 31 ? 8.776 -0.439 47.970 1.00 62.77 133 LEU B CA 1
ATOM 729 C C . LEU B 1 31 ? 9.537 -0.124 46.673 1.00 65.97 133 LEU B C 1
ATOM 730 O O . LEU B 1 31 ? 9.033 -0.519 45.601 1.00 68.44 133 LEU B O 1
ATOM 735 N N . THR B 1 32 ? 10.693 0.549 46.748 1.00 64.13 134 THR B N 1
ATOM 736 C CA . THR B 1 32 ? 11.599 0.736 45.584 1.00 63.77 134 THR B CA 1
ATOM 7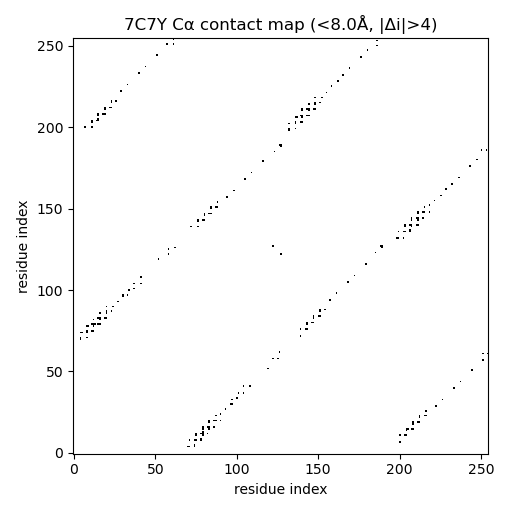37 C C . THR B 1 32 ? 11.660 -0.595 44.825 1.00 73.60 134 THR B C 1
ATOM 738 O O . THR B 1 32 ? 11.270 -0.633 43.634 1.00 71.25 134 THR B O 1
ATOM 742 N N . LYS B 1 33 ? 12.101 -1.654 45.511 1.00 71.50 135 LYS B N 1
ATOM 743 C CA . LYS B 1 33 ? 12.354 -2.986 44.910 1.00 68.36 135 LYS B CA 1
ATOM 744 C C . LYS B 1 33 ? 11.055 -3.475 44.263 1.00 67.97 135 LYS B C 1
ATOM 745 O O . LYS B 1 33 ? 11.095 -3.875 43.078 1.00 67.53 135 LYS B O 1
ATOM 751 N N . GLN B 1 34 ? 9.941 -3.393 44.998 1.00 63.43 136 GLN B N 1
ATOM 752 C CA . GLN B 1 34 ? 8.595 -3.825 44.536 1.00 63.22 136 GLN B CA 1
ATOM 753 C C . GLN B 1 34 ? 8.196 -3.041 43.288 1.00 65.49 136 GLN B C 1
ATOM 754 O O . GLN B 1 34 ? 7.675 -3.665 42.340 1.00 64.30 136 GLN B O 1
ATOM 760 N N . ASN B 1 35 ? 8.463 -1.733 43.298 1.00 64.42 137 ASN B N 1
ATOM 761 C CA . ASN B 1 35 ? 8.107 -0.767 42.224 1.00 63.55 137 ASN B CA 1
ATOM 762 C C . ASN B 1 35 ? 8.863 -1.060 40.926 1.00 70.46 137 ASN B C 1
ATOM 763 O O . ASN B 1 35 ? 8.240 -0.982 39.855 1.00 78.37 137 ASN B O 1
ATOM 776 N N . GLU B 1 37 ? 10.246 -3.990 39.937 1.00 81.19 139 GLU B N 1
ATOM 777 C CA . GLU B 1 37 ? 9.610 -5.256 39.487 1.00 78.43 139 GLU B CA 1
ATOM 778 C C . GLU B 1 37 ? 8.237 -4.925 38.899 1.00 70.91 139 GLU B C 1
ATOM 779 O O . GLU B 1 37 ? 7.909 -5.464 37.848 1.00 81.03 139 GLU B O 1
ATOM 785 N N . PHE B 1 38 ? 7.470 -4.064 39.562 1.00 68.45 140 PHE B N 1
ATOM 786 C CA . PHE B 1 38 ? 6.088 -3.683 39.161 1.00 68.39 140 PHE B CA 1
ATOM 787 C C . PHE B 1 38 ? 6.103 -2.802 37.899 1.00 68.72 140 PHE B C 1
ATOM 788 O O . PHE B 1 38 ? 5.298 -3.088 36.990 1.00 73.26 140 PHE B O 1
ATOM 796 N N . PHE B 1 39 ? 6.947 -1.760 37.843 1.00 56.47 141 PHE B N 1
ATOM 797 C CA . PHE B 1 39 ? 6.982 -0.791 36.718 1.00 61.88 141 PHE B CA 1
ATOM 798 C C . PHE B 1 39 ? 7.365 -1.539 35.440 1.00 64.41 141 PHE B C 1
ATOM 799 O O . PHE B 1 39 ? 6.636 -1.448 34.426 1.00 65.86 141 PHE B O 1
ATOM 807 N N . ALA B 1 40 ? 8.466 -2.291 35.505 1.00 66.00 142 ALA B N 1
ATOM 808 C CA . ALA B 1 40 ? 8.963 -3.148 34.404 1.00 63.84 142 ALA B CA 1
ATOM 809 C C . ALA B 1 40 ? 7.793 -3.897 33.739 1.00 61.13 142 ALA B C 1
ATOM 810 O O . ALA B 1 40 ? 7.732 -3.867 32.512 1.00 59.51 142 ALA B O 1
ATOM 812 N N . ALA B 1 41 ? 6.881 -4.504 34.510 1.00 62.21 143 ALA B N 1
ATOM 813 C CA . ALA B 1 41 ? 5.782 -5.374 34.006 1.00 64.79 143 ALA B CA 1
ATOM 814 C C . ALA B 1 41 ? 4.658 -4.542 33.376 1.00 66.51 143 ALA B C 1
ATOM 815 O O . ALA B 1 41 ? 4.026 -5.034 32.435 1.00 63.60 143 ALA B O 1
ATOM 817 N N . VAL B 1 42 ? 4.400 -3.339 33.878 1.00 63.11 144 VAL B N 1
ATOM 818 C CA . VAL B 1 42 ? 3.486 -2.383 33.191 1.00 65.17 144 VAL B CA 1
ATOM 819 C C . VAL B 1 42 ? 4.129 -2.043 31.827 1.00 61.49 144 VAL B C 1
ATOM 820 O O . VAL B 1 42 ? 3.477 -2.204 30.777 1.00 59.54 144 VAL B O 1
ATOM 824 N N . ALA B 1 43 ? 5.399 -1.649 31.836 1.00 56.19 145 ALA B N 1
ATOM 825 C CA . ALA B 1 43 ? 6.138 -1.156 30.653 1.00 56.43 145 ALA B CA 1
ATOM 826 C C . ALA B 1 43 ? 6.251 -2.236 29.559 1.00 60.08 145 ALA B C 1
ATOM 827 O O . ALA B 1 43 ? 6.218 -1.843 28.376 1.00 58.08 145 ALA B O 1
ATOM 829 N N . LYS B 1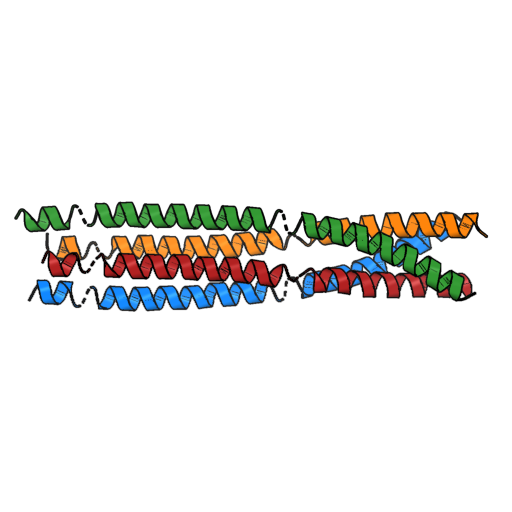 44 ? 6.392 -3.525 29.908 1.00 59.04 146 LYS B N 1
ATOM 830 C CA . LYS B 1 44 ? 6.580 -4.629 28.919 1.00 64.51 146 LYS B CA 1
ATOM 831 C C . LYS B 1 44 ? 5.220 -4.978 28.307 1.00 69.53 146 LYS B C 1
ATOM 832 O O . LYS B 1 44 ? 5.134 -5.176 27.064 1.00 66.88 146 LYS B O 1
ATOM 838 N N . GLN B 1 45 ? 4.214 -5.118 29.167 1.00 66.35 147 GLN B N 1
ATOM 839 C CA . GLN B 1 45 ? 2.806 -5.319 28.755 1.00 64.06 147 GLN B CA 1
ATOM 840 C C . GLN B 1 45 ? 2.424 -4.189 27.797 1.00 62.35 147 GLN B C 1
ATOM 841 O O . GLN B 1 45 ? 1.792 -4.470 26.755 1.00 60.74 147 GLN B O 1
ATOM 847 N N . SER B 1 46 ? 2.795 -2.957 28.138 1.00 51.33 148 SER B N 1
ATOM 848 C CA . SER B 1 46 ? 2.532 -1.779 27.289 1.00 51.85 148 SER B CA 1
ATOM 849 C C . SER B 1 46 ? 3.161 -2.038 25.907 1.00 59.28 148 SER B C 1
ATOM 850 O O . SER B 1 46 ? 2.374 -2.172 24.938 1.00 56.06 148 SER B O 1
ATOM 853 N N . GLN B 1 47 ? 4.496 -2.205 25.809 1.00 59.46 149 GLN B N 1
ATOM 854 C CA . GLN B 1 47 ? 5.209 -2.369 24.503 1.00 51.35 149 GLN B CA 1
ATOM 855 C C . GLN B 1 47 ? 4.744 -3.646 23.816 1.00 47.82 149 GLN B C 1
ATOM 856 O O . GLN B 1 47 ? 4.680 -3.639 22.602 1.00 51.83 149 GLN B O 1
ATOM 862 N N . ASP B 1 48 ? 4.458 -4.722 24.548 1.00 55.56 150 ASP B N 1
ATOM 863 C CA . ASP B 1 48 ? 3.944 -5.961 23.903 1.00 60.86 150 ASP B CA 1
ATOM 864 C C . ASP B 1 48 ? 2.632 -5.619 23.194 1.00 66.83 150 ASP B C 1
ATOM 865 O O . ASP B 1 48 ? 2.374 -6.198 22.145 1.00 70.66 150 ASP B O 1
ATOM 870 N N . ASN B 1 49 ? 1.846 -4.694 23.745 1.00 67.15 151 ASN B N 1
ATOM 871 C CA . ASN B 1 49 ? 0.535 -4.310 23.167 1.00 68.86 151 ASN B CA 1
ATOM 872 C C . ASN B 1 49 ? 0.764 -3.455 21.915 1.00 62.22 151 ASN B C 1
ATOM 873 O O . ASN B 1 49 ? 0.143 -3.753 20.893 1.00 56.27 151 ASN B O 1
ATOM 878 N N . PHE B 1 50 ? 1.645 -2.458 21.991 1.00 56.24 152 PHE B N 1
ATOM 879 C CA . PHE B 1 50 ? 2.082 -1.626 20.844 1.00 56.56 152 PHE B CA 1
ATOM 880 C C . PHE B 1 50 ? 2.662 -2.492 19.701 1.00 58.56 152 PHE B C 1
ATOM 881 O O . PHE B 1 50 ? 2.263 -2.306 18.533 1.00 55.78 152 PHE B O 1
ATOM 889 N N . ASP B 1 51 ? 3.583 -3.418 19.999 1.00 50.30 153 ASP B N 1
ATOM 890 C CA . ASP B 1 51 ? 4.108 -4.379 19.005 1.00 47.60 153 ASP B CA 1
ATOM 891 C C . ASP B 1 51 ? 2.924 -5.083 18.337 1.00 50.72 153 ASP B C 1
ATOM 892 O O . ASP B 1 51 ? 2.875 -5.126 17.087 1.00 57.77 153 ASP B O 1
ATOM 897 N N . ARG B 1 52 ? 2.027 -5.633 19.164 1.00 55.81 154 ARG B N 1
ATOM 898 C CA . ARG B 1 52 ? 0.750 -6.292 18.779 1.00 51.89 154 ARG B CA 1
ATOM 899 C C . ARG B 1 52 ? 0.064 -5.438 17.714 1.00 50.43 154 ARG B C 1
ATOM 900 O O . ARG B 1 52 ? -0.145 -5.984 16.628 1.00 47.36 154 ARG B O 1
ATOM 908 N N . ILE B 1 53 ? -0.221 -4.154 17.995 1.00 46.58 155 ILE B N 1
ATOM 909 C CA . ILE B 1 53 ? -0.907 -3.236 17.033 1.00 50.83 155 ILE B CA 1
ATOM 910 C C . ILE B 1 53 ? -0.058 -3.177 15.753 1.00 50.29 155 ILE B C 1
ATOM 911 O O . ILE B 1 53 ? -0.538 -3.564 14.667 1.00 49.20 155 ILE B O 1
ATOM 916 N N . ASN B 1 54 ? 1.177 -2.706 15.888 1.00 55.81 156 ASN B N 1
ATOM 917 C CA . ASN B 1 54 ? 2.178 -2.594 14.797 1.00 52.73 156 ASN B CA 1
ATOM 918 C C . ASN B 1 54 ? 2.172 -3.831 13.899 1.00 43.93 156 ASN B C 1
ATOM 919 O O . ASN B 1 54 ? 1.919 -3.667 12.715 1.00 45.52 156 ASN B O 1
ATOM 924 N N . LYS B 1 55 ? 2.446 -5.034 14.398 1.00 40.82 157 LYS B N 1
ATOM 925 C CA . LYS B 1 55 ? 2.514 -6.204 13.475 1.00 48.57 157 LYS B CA 1
ATOM 926 C C . LYS B 1 55 ? 1.161 -6.368 12.745 1.00 45.88 157 LYS B C 1
ATOM 927 O O . LYS B 1 55 ? 1.147 -6.877 11.612 1.00 48.93 157 LYS B O 1
ATOM 933 N N . ARG B 1 56 ? 0.055 -5.948 13.355 1.00 39.56 158 ARG B N 1
ATOM 934 C CA . ARG B 1 56 ? -1.290 -6.043 12.752 1.00 42.00 158 ARG B CA 1
ATOM 935 C C . ARG B 1 56 ? -1.411 -4.983 11.647 1.00 42.88 158 ARG B C 1
ATOM 936 O O . ARG B 1 56 ? -1.922 -5.284 10.548 1.00 38.11 158 ARG B O 1
ATOM 944 N N . LEU B 1 57 ? -0.959 -3.766 11.912 1.00 38.44 159 LEU B N 1
ATOM 945 C CA . LEU B 1 57 ? -1.050 -2.716 10.890 1.00 45.28 159 LEU B CA 1
ATOM 946 C C . LEU B 1 57 ? -0.100 -3.064 9.733 1.00 52.40 159 LEU B C 1
ATOM 947 O O . LEU B 1 57 ? -0.519 -2.898 8.569 1.00 51.12 159 LEU B O 1
ATOM 952 N N . GLU B 1 58 ? 1.113 -3.554 10.032 1.00 55.13 160 GLU B N 1
ATOM 953 C CA . GLU B 1 58 ? 2.101 -3.943 8.995 1.00 54.15 160 GLU B CA 1
ATOM 954 C C . GLU B 1 58 ? 1.395 -4.931 8.071 1.00 50.77 160 GLU B C 1
ATOM 955 O O . GLU B 1 58 ? 1.376 -4.664 6.866 1.00 64.27 160 GLU B O 1
ATOM 961 N N . GLU B 1 59 ? 0.824 -6.004 8.625 1.00 45.34 161 GLU B N 1
ATOM 962 C CA . GLU B 1 59 ? 0.116 -7.063 7.855 1.00 49.85 161 GLU B CA 1
ATOM 963 C C . GLU B 1 59 ? -1.124 -6.491 7.133 1.00 46.37 161 GLU B C 1
ATOM 964 O O . GLU B 1 59 ? -1.281 -6.801 5.953 1.00 44.11 161 GLU B O 1
ATOM 970 N N . ARG B 1 60 ? -1.962 -5.687 7.796 1.00 39.10 162 ARG B N 1
ATOM 971 C CA . ARG B 1 60 ? -3.126 -5.014 7.159 1.00 46.58 162 ARG B CA 1
ATOM 972 C C . ARG B 1 60 ? -2.687 -4.298 5.872 1.00 49.20 162 ARG B C 1
ATOM 973 O O . ARG B 1 60 ? -3.005 -4.801 4.783 1.00 58.14 162 ARG B O 1
ATOM 981 N N . ASP B 1 61 ? -1.955 -3.188 6.011 1.00 51.00 163 ASP B N 1
ATOM 982 C CA . ASP B 1 61 ? -1.377 -2.353 4.923 1.00 52.75 163 ASP B CA 1
ATOM 983 C C . ASP B 1 61 ? -0.778 -3.218 3.808 1.00 50.15 163 ASP B C 1
ATOM 984 O O . ASP B 1 61 ? -0.995 -2.890 2.649 1.00 51.02 163 ASP B O 1
ATOM 989 N N . GLU B 1 62 ? 0.006 -4.242 4.146 1.00 48.61 164 GLU B N 1
ATOM 990 C CA . GLU B 1 62 ? 0.612 -5.179 3.164 1.00 49.83 164 GLU B CA 1
ATOM 991 C C . GLU B 1 62 ? -0.497 -5.885 2.363 1.00 53.90 164 GLU B C 1
ATOM 992 O O . GLU B 1 62 ? -0.367 -5.960 1.125 1.00 64.27 164 GLU B O 1
ATOM 998 N N . LYS B 1 63 ? -1.552 -6.383 3.009 1.00 49.81 165 LYS B N 1
ATOM 999 C CA . LYS B 1 63 ? -2.637 -7.098 2.290 1.00 55.20 165 LYS B CA 1
ATOM 1000 C C . LYS B 1 63 ? -3.382 -6.101 1.409 1.00 52.19 165 LYS B C 1
ATOM 1001 O O . LYS B 1 63 ? -3.621 -6.416 0.239 1.00 51.50 165 LYS B O 1
ATOM 1007 N N . LEU B 1 64 ? -3.724 -4.940 1.959 1.00 59.02 166 LEU B N 1
ATOM 1008 C CA . LEU B 1 64 ? -4.473 -3.879 1.231 1.00 61.45 166 LEU B CA 1
ATOM 1009 C C . LEU B 1 64 ? -3.680 -3.531 -0.029 1.00 57.53 166 LEU B C 1
ATOM 1010 O O . LEU B 1 64 ? -4.266 -3.602 -1.107 1.00 56.97 166 LEU B O 1
ATOM 1023 N N . SER B 1 66 ? -1.381 -5.404 -1.639 1.00 51.09 168 SER B N 1
ATOM 1024 C CA . SER B 1 66 ? -1.317 -6.589 -2.529 1.00 46.69 168 SER B CA 1
ATOM 1025 C C . SER B 1 66 ? -2.626 -6.679 -3.294 1.00 41.81 168 SER B C 1
ATOM 1026 O O . SER B 1 66 ? -2.577 -6.863 -4.514 1.00 40.01 168 SER B O 1
ATOM 1029 N N . THR B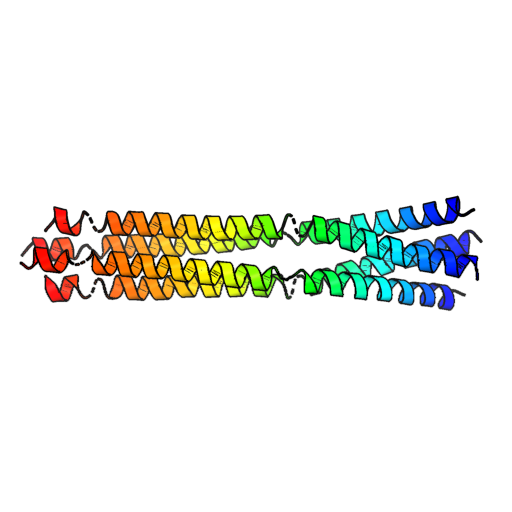 1 67 ? -3.751 -6.525 -2.607 1.00 42.12 169 THR B N 1
ATOM 1030 C CA . THR B 1 67 ? -5.078 -6.545 -3.263 1.00 49.11 169 THR B CA 1
ATOM 1031 C C . THR B 1 67 ? -5.085 -5.546 -4.418 1.00 49.81 169 THR B C 1
ATOM 1032 O O . THR B 1 67 ? -5.180 -5.994 -5.561 1.00 54.50 169 THR B O 1
ATOM 1036 N N . ILE B 1 68 ? -4.953 -4.250 -4.126 1.00 52.00 170 ILE B N 1
ATOM 1037 C CA . ILE B 1 68 ? -5.064 -3.159 -5.142 1.00 49.73 170 ILE B CA 1
ATOM 1038 C C . ILE B 1 68 ? -4.179 -3.514 -6.337 1.00 48.06 170 ILE B C 1
ATOM 1039 O O . ILE B 1 68 ? -4.708 -3.561 -7.424 1.00 63.28 170 ILE B O 1
ATOM 1044 N N . ARG B 1 69 ? -2.899 -3.813 -6.137 1.00 55.90 171 ARG B N 1
ATOM 1045 C CA . ARG B 1 69 ? -1.958 -4.176 -7.236 1.00 61.90 171 ARG B CA 1
ATOM 1046 C C . ARG B 1 69 ? -2.458 -5.416 -8.005 1.00 61.64 171 ARG B C 1
ATOM 1047 O O . ARG B 1 69 ? -2.485 -5.334 -9.242 1.00 68.90 171 ARG B O 1
ATOM 1055 N N . LEU B 1 70 ? -2.845 -6.509 -7.326 1.00 54.92 172 LEU B N 1
ATOM 1056 C CA . LEU B 1 70 ? -3.353 -7.759 -7.964 1.00 56.45 172 LEU B CA 1
ATOM 1057 C C . LEU B 1 70 ? -4.634 -7.486 -8.755 1.00 61.40 172 LEU B C 1
ATOM 1058 O O . LEU B 1 70 ? -4.778 -8.025 -9.879 1.00 64.68 172 LEU B O 1
ATOM 1063 N N . ILE B 1 71 ? -5.562 -6.733 -8.163 1.00 56.86 173 ILE B N 1
ATOM 1064 C CA . ILE B 1 71 ? -6.926 -6.537 -8.720 1.00 54.35 173 ILE B CA 1
ATOM 1065 C C . ILE B 1 71 ? -6.872 -5.533 -9.870 1.00 56.94 173 ILE B C 1
ATOM 1066 O O . ILE B 1 71 ? -7.538 -5.803 -10.851 1.00 62.02 173 ILE B O 1
ATOM 1071 N N . GLN B 1 72 ? -6.122 -4.426 -9.745 1.00 65.78 174 GLN B N 1
ATOM 1072 C CA . GLN B 1 72 ? -6.254 -3.213 -10.611 1.00 66.17 174 GLN B CA 1
ATOM 1073 C C . GLN B 1 72 ? -4.997 -2.933 -11.446 1.00 62.24 174 GLN B C 1
ATOM 1074 O O . GLN B 1 72 ? -5.119 -2.186 -12.416 1.00 57.48 174 GLN B O 1
ATOM 1080 N N . GLU B 1 73 ? -3.836 -3.483 -11.095 1.00 66.75 175 GLU B N 1
ATOM 1081 C CA . GLU B 1 73 ? -2.564 -3.236 -11.829 1.00 69.66 175 GLU B CA 1
ATOM 1082 C C . GLU B 1 73 ? -2.295 -4.388 -12.802 1.00 71.41 175 GLU B C 1
ATOM 1083 O O . GLU B 1 73 ? -1.543 -4.213 -13.764 1.00 78.67 175 GLU B O 1
ATOM 1089 N N . ASN C 1 8 ? 2.266 8.964 81.086 1.00 60.56 110 ASN C N 1
ATOM 1090 C CA . ASN C 1 8 ? 1.010 9.497 80.449 1.00 60.03 110 ASN C CA 1
ATOM 1091 C C . ASN C 1 8 ? 0.802 8.812 79.103 1.00 56.40 110 ASN C C 1
ATOM 1092 O O . ASN C 1 8 ? 1.751 8.626 78.337 1.00 54.61 110 ASN C O 1
ATOM 1094 N N . PRO C 1 9 ? -0.441 8.439 78.739 1.00 52.27 111 PRO C N 1
ATOM 1095 C CA . PRO C 1 9 ? -0.696 7.979 77.381 1.00 55.34 111 PRO C CA 1
ATOM 1096 C C . PRO C 1 9 ? -0.498 9.150 76.400 1.00 53.82 111 PRO C C 1
ATOM 1097 O O . PRO C 1 9 ? -0.227 8.901 75.244 1.00 53.08 111 PRO C O 1
ATOM 1101 N N . ASP C 1 10 ? -0.670 10.396 76.860 1.00 53.70 112 ASP C N 1
ATOM 1102 C CA . ASP C 1 10 ? -0.320 11.612 76.074 1.00 50.07 112 ASP C CA 1
ATOM 1103 C C . ASP C 1 10 ? 1.115 11.493 75.556 1.00 43.80 112 ASP C C 1
ATOM 1104 O O . ASP C 1 10 ? 1.328 11.739 74.375 1.00 45.76 112 ASP C O 1
ATOM 1109 N N . PHE C 1 11 ? 2.064 11.122 76.407 1.00 38.91 113 PHE C N 1
ATOM 1110 C CA . PHE C 1 11 ? 3.474 10.965 75.985 1.00 44.44 113 PHE C CA 1
ATOM 1111 C C . PHE C 1 11 ? 3.603 9.847 74.932 1.00 46.97 113 PHE C C 1
ATOM 1112 O O . PHE C 1 11 ? 4.373 10.038 73.956 1.00 53.53 113 PHE C O 1
ATOM 1120 N N . ILE C 1 12 ? 2.899 8.725 75.103 1.00 44.79 114 ILE C N 1
ATOM 1121 C CA . ILE C 1 12 ? 2.926 7.582 74.131 1.00 48.27 114 ILE C CA 1
ATOM 1122 C C . ILE C 1 12 ? 2.267 8.006 72.812 1.00 46.55 114 ILE C C 1
ATOM 1123 O O . ILE C 1 12 ? 2.891 7.806 71.751 1.00 52.92 114 ILE C O 1
ATOM 1128 N N . GLU C 1 13 ? 1.021 8.483 72.880 1.00 42.55 115 GLU C N 1
ATOM 1129 C CA . GLU C 1 13 ? 0.268 9.015 71.720 1.00 45.28 115 GLU C CA 1
ATOM 1130 C C . GLU C 1 13 ? 1.211 9.943 70.959 1.00 45.61 115 GLU C C 1
ATOM 1131 O O . GLU C 1 13 ? 1.395 9.726 69.775 1.00 46.87 115 GLU C O 1
ATOM 1137 N N . ALA C 1 14 ? 1.821 10.906 71.655 1.00 47.81 116 ALA C N 1
ATOM 1138 C CA . ALA C 1 14 ? 2.622 11.988 71.043 1.00 48.80 116 ALA C CA 1
ATOM 1139 C C . ALA C 1 14 ? 3.836 11.364 70.369 1.00 44.06 116 ALA C C 1
ATOM 1140 O O . ALA C 1 14 ? 4.014 11.553 69.181 1.00 50.01 116 ALA C O 1
ATOM 1142 N N . LEU C 1 15 ? 4.637 10.627 71.116 1.00 46.24 117 LEU C N 1
ATOM 1143 C CA . LEU C 1 15 ? 5.870 10.014 70.564 1.00 48.85 117 LEU C CA 1
ATOM 1144 C C . LEU C 1 15 ? 5.531 9.153 69.332 1.00 48.40 117 LEU C C 1
ATOM 1145 O O . LEU C 1 15 ? 6.253 9.203 68.338 1.00 49.26 117 LEU C O 1
ATOM 1150 N N . THR C 1 16 ? 4.453 8.386 69.370 1.00 47.93 118 THR C N 1
ATOM 1151 C CA . THR C 1 16 ? 4.082 7.519 68.234 1.00 48.05 118 THR C CA 1
ATOM 1152 C C . THR C 1 16 ? 3.818 8.410 67.012 1.00 46.47 118 THR C C 1
ATOM 1153 O O . THR C 1 16 ? 4.383 8.146 65.951 1.00 46.38 118 THR C O 1
ATOM 1157 N N . GLU C 1 17 ? 2.989 9.441 67.161 1.00 50.32 119 GLU C N 1
ATOM 1158 C CA . GLU C 1 17 ? 2.536 10.286 66.028 1.00 55.99 119 GLU C CA 1
ATOM 1159 C C . GLU C 1 17 ? 3.762 10.952 65.409 1.00 51.39 119 GLU C C 1
ATOM 1160 O O . GLU C 1 17 ? 3.873 10.937 64.178 1.00 47.08 119 GLU C O 1
ATOM 1166 N N . LYS C 1 18 ? 4.667 11.471 66.235 1.00 49.68 120 LYS C N 1
ATOM 1167 C CA . LYS C 1 18 ? 5.956 11.999 65.729 1.00 53.75 120 LYS C CA 1
ATOM 1168 C C . LYS C 1 18 ? 6.563 10.947 64.806 1.00 53.92 120 LYS C C 1
ATOM 1169 O O . LYS C 1 18 ? 6.958 11.311 63.679 1.00 60.07 120 LYS C O 1
ATOM 1175 N N . ILE C 1 19 ? 6.640 9.691 65.259 1.00 49.03 121 ILE C N 1
ATOM 1176 C CA . ILE C 1 19 ? 7.381 8.650 64.489 1.00 48.88 121 ILE C CA 1
ATOM 1177 C C . ILE C 1 19 ? 6.573 8.326 63.238 1.00 45.10 121 ILE C C 1
ATOM 1178 O O . ILE C 1 19 ? 7.162 8.286 62.174 1.00 38.84 121 ILE C O 1
ATOM 1183 N N . THR C 1 20 ? 5.269 8.132 63.389 1.00 47.30 122 THR C N 1
ATOM 1184 C CA . THR C 1 20 ? 4.349 7.857 62.267 1.00 51.32 122 THR C CA 1
ATOM 1185 C C . THR C 1 20 ? 4.476 8.946 61.197 1.00 49.40 122 THR C C 1
ATOM 1186 O O . THR C 1 20 ? 4.492 8.597 60.021 1.00 46.42 122 THR C O 1
ATOM 1190 N N . GLU C 1 21 ? 4.538 10.214 61.592 1.00 55.90 123 GLU C N 1
ATOM 1191 C CA . GLU C 1 21 ? 4.569 11.362 60.650 1.00 63.15 123 GLU C CA 1
ATOM 1192 C C . GLU C 1 21 ? 5.882 11.323 59.882 1.00 60.01 123 GLU C C 1
ATOM 1193 O O . GLU C 1 21 ? 5.834 11.306 58.647 1.00 65.29 123 GLU C O 1
ATOM 1199 N N . GLU C 1 22 ? 7.005 11.299 60.582 1.00 52.59 124 GLU C N 1
ATOM 1200 C CA . GLU C 1 22 ? 8.325 11.282 59.906 1.00 53.14 124 GLU C CA 1
ATOM 1201 C C . GLU C 1 22 ? 8.374 10.132 58.896 1.00 53.50 124 GLU C C 1
ATOM 1202 O O . GLU C 1 22 ? 8.722 10.386 57.710 1.00 56.58 124 GLU C O 1
ATOM 1208 N N . VAL C 1 23 ? 8.060 8.915 59.340 1.00 45.98 125 VAL C N 1
ATOM 1209 C CA . VAL C 1 23 ? 8.214 7.705 58.488 1.00 52.25 125 VAL C CA 1
ATOM 1210 C C . VAL C 1 23 ? 7.307 7.885 57.264 1.00 51.31 125 VAL C C 1
ATOM 1211 O O . VAL C 1 23 ? 7.810 7.834 56.104 1.00 44.25 125 VAL C O 1
ATOM 1215 N N . THR C 1 24 ? 6.028 8.163 57.508 1.00 51.70 126 THR C N 1
ATOM 1216 C CA . THR C 1 24 ? 5.055 8.466 56.429 1.00 51.63 126 THR C CA 1
ATOM 1217 C C . THR C 1 24 ? 5.635 9.527 55.485 1.00 46.72 126 THR C C 1
ATOM 1218 O O . THR C 1 24 ? 5.792 9.255 54.302 1.00 50.38 126 THR C O 1
ATOM 1222 N N . ALA C 1 25 ? 5.954 10.703 55.973 1.00 48.03 127 ALA C N 1
ATOM 1223 C CA . ALA C 1 25 ? 6.428 11.804 55.101 1.00 55.57 127 ALA C CA 1
ATOM 1224 C C . ALA C 1 25 ? 7.508 11.277 54.163 1.00 57.35 127 ALA C C 1
ATOM 1225 O O . ALA C 1 25 ? 7.369 11.418 52.929 1.00 62.39 127 ALA C O 1
ATOM 1227 N N . LYS C 1 26 ? 8.571 10.726 54.734 1.00 58.85 128 LYS C N 1
ATOM 1228 C CA . LYS C 1 26 ? 9.779 10.400 53.937 1.00 61.56 128 LYS C CA 1
ATOM 1229 C C . LYS C 1 26 ? 9.481 9.179 53.047 1.00 56.39 128 LYS C C 1
ATOM 1230 O O . LYS C 1 26 ? 10.006 9.119 51.927 1.00 50.25 128 LYS C O 1
ATOM 1236 N N . VAL C 1 27 ? 8.605 8.265 53.460 1.00 56.00 129 VAL C N 1
ATOM 1237 C CA . VAL C 1 27 ? 8.250 7.108 52.587 1.00 56.43 129 VAL C CA 1
ATOM 1238 C C . VAL C 1 27 ? 7.455 7.639 51.380 1.00 54.75 129 VAL C C 1
ATOM 1239 O O . VAL C 1 27 ? 7.807 7.294 50.237 1.00 48.35 129 VAL C O 1
ATOM 1243 N N . THR C 1 28 ? 6.427 8.455 51.608 1.00 58.75 130 THR C N 1
ATOM 1244 C CA . THR C 1 28 ? 5.468 8.868 50.551 1.00 55.72 130 THR C CA 1
ATOM 1245 C C . THR C 1 28 ? 6.173 9.828 49.603 1.00 50.54 130 THR C C 1
ATOM 1246 O O . THR C 1 28 ? 5.873 9.782 48.415 1.00 52.60 130 THR C O 1
ATOM 1250 N N . GLU C 1 29 ? 7.120 10.610 50.110 1.00 50.74 131 GLU C N 1
ATOM 1251 C CA . GLU C 1 29 ? 7.907 11.532 49.263 1.00 52.94 131 GLU C CA 1
ATOM 1252 C C . GLU C 1 29 ? 8.637 10.711 48.196 1.00 54.21 131 GLU C C 1
ATOM 1253 O O . GLU C 1 29 ? 8.493 11.020 46.997 1.00 60.55 131 GLU C O 1
ATOM 1259 N N . GLU C 1 30 ? 9.358 9.678 48.619 1.00 52.80 132 GLU C N 1
ATOM 1260 C CA . GLU C 1 30 ? 10.179 8.822 47.732 1.00 55.96 132 GLU C CA 1
ATOM 1261 C C . GLU C 1 30 ? 9.272 8.089 46.747 1.00 57.66 132 GLU C C 1
ATOM 1262 O O . GLU C 1 30 ? 9.671 7.927 45.582 1.00 65.89 132 GLU C O 1
ATOM 1268 N N . LEU C 1 31 ? 8.089 7.655 47.180 1.00 63.31 133 LEU C N 1
ATOM 1269 C CA . LEU C 1 31 ? 7.232 6.821 46.303 1.00 61.85 133 LEU C CA 1
ATOM 1270 C C . LEU C 1 31 ? 6.563 7.718 45.275 1.00 58.77 133 LEU C C 1
ATOM 1271 O O . LEU C 1 31 ? 6.277 7.205 44.171 1.00 55.23 133 LEU C O 1
ATOM 1276 N N . THR C 1 32 ? 6.329 8.984 45.646 1.00 60.99 134 THR C N 1
ATOM 1277 C CA . THR C 1 32 ? 5.853 10.057 44.733 1.00 64.39 134 THR C CA 1
ATOM 1278 C C . THR C 1 32 ? 6.910 10.270 43.650 1.00 63.25 134 THR C C 1
ATOM 1279 O O . THR C 1 32 ? 6.529 10.242 42.476 1.00 63.94 134 THR C O 1
ATOM 1283 N N . LYS C 1 33 ? 8.177 10.473 44.023 1.00 63.42 135 LYS C N 1
ATOM 1284 C CA . LYS C 1 33 ? 9.245 10.776 43.032 1.00 67.72 135 LYS C CA 1
ATOM 1285 C C . LYS C 1 33 ? 9.321 9.597 42.052 1.00 68.15 135 LYS C C 1
ATOM 1286 O O . LYS C 1 33 ? 9.396 9.838 40.834 1.00 71.25 135 LYS C O 1
ATOM 1292 N N . GLN C 1 34 ? 9.234 8.364 42.548 1.00 60.21 136 GLN C N 1
ATOM 1293 C CA . GLN C 1 34 ? 9.355 7.164 41.682 1.00 59.41 136 GLN C CA 1
ATOM 1294 C C . GLN C 1 34 ? 8.158 7.081 40.729 1.00 61.64 136 GLN C C 1
ATOM 1295 O O . GLN C 1 34 ? 8.353 6.686 39.560 1.00 69.40 136 GLN C O 1
ATOM 1301 N N . ASN C 1 35 ? 6.962 7.392 41.223 1.00 57.46 137 ASN C N 1
ATOM 1302 C CA . ASN C 1 35 ? 5.719 7.409 40.407 1.00 60.03 137 ASN C CA 1
ATOM 1303 C C . ASN C 1 35 ? 5.801 8.490 39.331 1.00 52.49 137 ASN C C 1
ATOM 1304 O O . ASN C 1 35 ? 5.368 8.167 38.228 1.00 50.85 137 ASN C O 1
ATOM 1317 N N . GLU C 1 37 ? 8.580 9.841 37.814 1.00 69.58 139 GLU C N 1
ATOM 1318 C CA . GLU C 1 37 ? 9.591 9.301 36.870 1.00 67.85 139 GLU C CA 1
ATOM 1319 C C . GLU C 1 37 ? 8.926 8.236 35.989 1.00 62.41 139 GLU C C 1
ATOM 1320 O O . GLU C 1 37 ? 9.048 8.331 34.766 1.00 63.83 139 GLU C O 1
ATOM 1326 N N . PHE C 1 38 ? 8.194 7.291 36.570 1.00 51.82 140 PHE C N 1
ATOM 1327 C CA . PHE C 1 38 ? 7.487 6.256 35.786 1.00 53.24 140 PHE C CA 1
ATOM 1328 C C . PHE C 1 38 ? 6.438 6.907 34.859 1.00 54.93 140 PHE C C 1
ATOM 1329 O O . PHE C 1 38 ? 6.322 6.480 33.705 1.00 62.68 140 PHE C O 1
ATOM 1337 N N . PHE C 1 39 ? 5.692 7.911 35.320 1.00 52.72 141 PHE C N 1
ATOM 1338 C CA . PHE C 1 39 ? 4.650 8.586 34.507 1.00 53.84 141 PHE C CA 1
ATOM 1339 C C . PHE C 1 39 ? 5.289 9.238 33.278 1.00 54.59 141 PHE C C 1
ATOM 1340 O O . PHE C 1 39 ? 4.816 8.976 32.161 1.00 65.51 141 PHE C O 1
ATOM 1348 N N . ALA C 1 40 ? 6.332 10.045 33.475 1.00 53.44 142 ALA C N 1
ATOM 1349 C CA . ALA C 1 40 ? 7.096 10.749 32.408 1.00 51.68 142 ALA C CA 1
ATOM 1350 C C . ALA C 1 40 ? 7.613 9.745 31.369 1.00 54.02 142 ALA C C 1
ATOM 1351 O O . ALA C 1 40 ? 7.359 9.977 30.168 1.00 55.57 142 ALA C O 1
ATOM 1353 N N . ALA C 1 41 ? 8.290 8.677 31.822 1.00 47.84 143 ALA C N 1
ATOM 1354 C CA . ALA C 1 41 ? 8.858 7.590 30.994 1.00 45.31 143 ALA C CA 1
ATOM 1355 C C . ALA C 1 41 ? 7.760 6.844 30.215 1.00 47.70 143 ALA C C 1
ATOM 1356 O O . ALA C 1 41 ? 8.026 6.510 29.040 1.00 45.04 143 ALA C O 1
ATOM 1358 N N . VAL C 1 42 ? 6.581 6.575 30.802 1.00 49.02 144 VAL C N 1
ATOM 1359 C CA . VAL C 1 42 ? 5.448 5.937 30.053 1.00 51.41 144 VAL C CA 1
ATOM 1360 C C . VAL C 1 42 ? 4.936 6.900 28.959 1.00 51.39 144 VAL C C 1
ATOM 1361 O O . VAL C 1 42 ? 4.580 6.407 27.873 1.00 63.52 14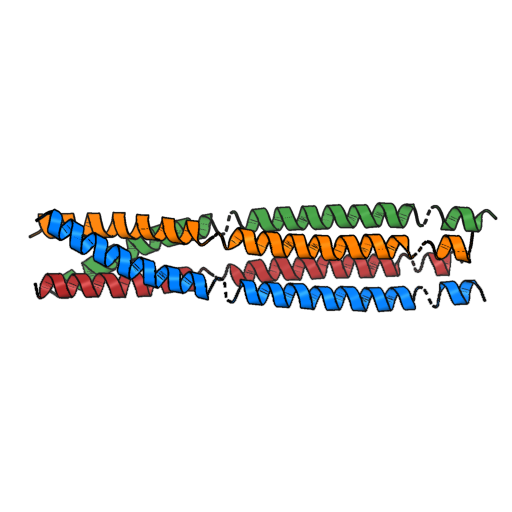4 VAL C O 1
ATOM 1365 N N . ALA C 1 43 ? 4.848 8.206 29.230 1.00 42.21 145 ALA C N 1
ATOM 1366 C CA . ALA C 1 43 ? 4.412 9.235 28.255 1.00 44.04 145 ALA C CA 1
ATOM 1367 C C . ALA C 1 43 ? 5.366 9.206 27.070 1.00 46.00 145 ALA C C 1
ATOM 1368 O O . ALA C 1 43 ? 4.890 9.092 25.929 1.00 46.13 145 ALA C O 1
ATOM 1370 N N . LYS C 1 44 ? 6.665 9.324 27.369 1.00 50.01 146 LYS C N 1
ATOM 1371 C CA . LYS C 1 44 ? 7.779 9.217 26.397 1.00 45.52 146 LYS C CA 1
ATOM 1372 C C . LYS C 1 44 ? 7.498 7.974 25.553 1.00 48.03 146 LYS C C 1
ATOM 1373 O O . LYS C 1 44 ? 7.202 8.164 24.355 1.00 51.87 146 LYS C O 1
ATOM 1379 N N . GLN C 1 45 ? 7.482 6.779 26.171 1.00 46.68 147 GLN C N 1
ATOM 1380 C CA . GLN C 1 45 ? 7.102 5.490 25.530 1.00 54.17 147 GLN C CA 1
ATOM 1381 C C . GLN C 1 45 ? 5.871 5.668 24.618 1.00 54.04 147 GLN C C 1
ATOM 1382 O O . GLN C 1 45 ? 5.889 5.102 23.512 1.00 58.97 147 GLN C O 1
ATOM 1388 N N . SER C 1 46 ? 4.823 6.375 25.065 1.00 50.80 148 SER C N 1
ATOM 1389 C CA . SER C 1 46 ? 3.535 6.529 24.328 1.00 48.75 148 SER C CA 1
ATOM 1390 C C . SER C 1 46 ? 3.731 7.394 23.078 1.00 49.34 148 SER C C 1
ATOM 1391 O O . SER C 1 46 ? 3.375 6.896 21.991 1.00 51.12 148 SER C O 1
ATOM 1394 N N . GLN C 1 47 ? 4.274 8.616 23.208 1.00 45.92 149 GLN C N 1
ATOM 1395 C CA . GLN C 1 47 ? 4.663 9.458 22.041 1.00 52.85 149 GLN C CA 1
ATOM 1396 C C . GLN C 1 47 ? 5.518 8.643 21.060 1.00 51.53 149 GLN C C 1
ATOM 1397 O O . GLN C 1 47 ? 5.108 8.546 19.899 1.00 53.34 149 GLN C O 1
ATOM 1403 N N . ASP C 1 48 ? 6.641 8.060 21.492 1.00 50.98 150 ASP C N 1
ATOM 1404 C CA . ASP C 1 48 ? 7.507 7.269 20.569 1.00 55.76 150 ASP C CA 1
ATOM 1405 C C . ASP C 1 48 ? 6.639 6.266 19.814 1.00 50.36 150 ASP C C 1
ATOM 1406 O O . ASP C 1 48 ? 6.794 6.156 18.595 1.00 55.39 150 ASP C O 1
ATOM 1411 N N . ASN C 1 49 ? 5.730 5.596 20.511 1.00 59.45 151 ASN C N 1
ATOM 1412 C CA . ASN C 1 49 ? 4.765 4.638 19.905 1.00 59.38 151 ASN C CA 1
ATOM 1413 C C . ASN C 1 49 ? 3.882 5.356 18.873 1.00 51.66 151 ASN C C 1
ATOM 1414 O O . ASN C 1 49 ? 3.739 4.847 17.781 1.00 50.92 151 ASN C O 1
ATOM 1419 N N . PHE C 1 50 ? 3.308 6.507 19.201 1.00 43.43 152 PHE C N 1
ATOM 1420 C CA . PHE C 1 50 ? 2.422 7.237 18.273 1.00 48.81 152 PHE C CA 1
ATOM 1421 C C . PHE C 1 50 ? 3.217 7.682 17.038 1.00 46.84 152 PHE C C 1
ATOM 1422 O O . PHE C 1 50 ? 2.782 7.437 15.888 1.00 48.57 152 PHE C O 1
ATOM 1430 N N . ASP C 1 51 ? 4.372 8.296 17.259 1.00 45.91 153 ASP C N 1
ATOM 1431 C CA . ASP C 1 51 ? 5.270 8.766 16.172 1.00 49.04 153 ASP C CA 1
ATOM 1432 C C . ASP C 1 51 ? 5.560 7.584 15.238 1.00 47.33 153 ASP C C 1
ATOM 1433 O O . ASP C 1 51 ? 5.278 7.711 14.039 1.00 51.16 153 ASP C O 1
ATOM 1438 N N . ARG C 1 52 ? 6.035 6.450 15.746 1.00 48.99 154 ARG C N 1
ATOM 1439 C CA . ARG C 1 52 ? 6.314 5.275 14.873 1.00 60.48 154 ARG C CA 1
ATOM 1440 C C . ARG C 1 52 ? 5.082 4.999 14.002 1.00 60.72 154 ARG C C 1
ATOM 1441 O O . ARG C 1 52 ? 5.261 4.874 12.779 1.00 65.54 154 ARG C O 1
ATOM 1449 N N . ILE C 1 53 ? 3.883 4.969 14.598 1.00 58.04 155 ILE C N 1
ATOM 1450 C CA . ILE C 1 53 ? 2.606 4.614 13.909 1.00 54.95 155 ILE C CA 1
ATOM 1451 C C . ILE C 1 53 ? 2.289 5.651 12.828 1.00 48.67 155 ILE C C 1
ATOM 1452 O O . ILE C 1 53 ? 1.900 5.244 11.742 1.00 50.49 155 ILE C O 1
ATOM 1457 N N . ASN C 1 54 ? 2.420 6.940 13.127 1.00 46.11 156 ASN C N 1
ATOM 1458 C CA . ASN C 1 54 ? 2.053 8.013 12.173 1.00 49.20 156 ASN C CA 1
ATOM 1459 C C . ASN C 1 54 ? 3.005 7.984 10.975 1.00 52.71 156 ASN C C 1
ATOM 1460 O O . ASN C 1 54 ? 2.535 8.260 9.864 1.00 60.13 156 ASN C O 1
ATOM 1465 N N . LYS C 1 55 ? 4.269 7.612 11.175 1.00 53.77 157 LYS C N 1
ATOM 1466 C CA . LYS C 1 55 ? 5.221 7.366 10.063 1.00 57.10 157 LYS C CA 1
ATOM 1467 C C . LYS C 1 55 ? 4.705 6.215 9.210 1.00 50.76 157 LYS C C 1
ATOM 1468 O O . LYS C 1 55 ? 4.649 6.389 7.988 1.00 63.25 157 LYS C O 1
ATOM 1474 N N . ARG C 1 56 ? 4.338 5.092 9.826 1.00 46.56 158 ARG C N 1
ATOM 1475 C CA . ARG C 1 56 ? 3.795 3.923 9.091 1.00 51.33 158 ARG C CA 1
ATOM 1476 C C . ARG C 1 56 ? 2.659 4.400 8.200 1.00 52.34 158 ARG C C 1
ATOM 1477 O O . ARG C 1 56 ? 2.599 3.924 7.041 1.00 58.08 158 ARG C O 1
ATOM 1485 N N . LEU C 1 57 ? 1.787 5.274 8.709 1.00 42.57 159 LEU C N 1
ATOM 1486 C CA . LEU C 1 57 ? 0.582 5.679 7.939 1.00 45.75 159 LEU C CA 1
ATOM 1487 C C . LEU C 1 57 ? 0.993 6.564 6.761 1.00 39.97 159 LEU C C 1
ATOM 1488 O O . LEU C 1 57 ? 0.561 6.292 5.624 1.00 37.16 159 LEU C O 1
ATOM 1493 N N . GLU C 1 58 ? 1.843 7.547 7.016 1.00 47.14 160 GLU C N 1
ATOM 1494 C CA . GLU C 1 58 ? 2.499 8.385 5.967 1.00 52.20 160 GLU C CA 1
ATOM 1495 C C . GLU C 1 58 ? 3.080 7.493 4.859 1.00 48.74 160 GLU C C 1
ATOM 1496 O O . GLU C 1 58 ? 2.667 7.627 3.696 1.00 45.41 160 GLU C O 1
ATOM 1502 N N . GLU C 1 59 ? 3.992 6.583 5.187 1.00 50.18 161 GLU C N 1
ATOM 1503 C CA . GLU C 1 59 ? 4.618 5.718 4.149 1.00 55.33 161 GLU C CA 1
ATOM 1504 C C . GLU C 1 59 ? 3.497 5.006 3.387 1.00 51.93 161 GLU C C 1
ATOM 1505 O O . GLU C 1 59 ? 3.534 4.992 2.160 1.00 62.54 161 GLU C O 1
ATOM 1511 N N . ARG C 1 60 ? 2.541 4.425 4.109 1.00 51.93 162 ARG C N 1
ATOM 1512 C CA . ARG C 1 60 ? 1.434 3.628 3.543 1.00 48.40 162 ARG C CA 1
ATOM 1513 C C . ARG C 1 60 ? 0.562 4.521 2.667 1.00 42.41 162 ARG C C 1
ATOM 1514 O O . ARG C 1 60 ? 0.255 4.078 1.566 1.00 50.31 162 ARG C O 1
ATOM 1522 N N . ASP C 1 61 ? 0.157 5.711 3.127 1.00 37.89 163 ASP C N 1
ATOM 1523 C CA . ASP C 1 61 ? -0.669 6.634 2.301 1.00 41.94 163 ASP C CA 1
ATOM 1524 C C . ASP C 1 61 ? 0.098 6.975 1.010 1.00 44.75 163 ASP C C 1
ATOM 1525 O O . ASP C 1 61 ? -0.465 6.781 -0.089 1.00 46.80 163 ASP C O 1
ATOM 1530 N N . GLU C 1 62 ? 1.374 7.364 1.120 1.00 45.47 164 GLU C N 1
ATOM 1531 C CA . GLU C 1 62 ? 2.259 7.660 -0.030 1.00 42.67 164 GLU C CA 1
ATOM 1532 C C . GLU C 1 62 ? 2.295 6.483 -0.999 1.00 41.16 164 GLU C C 1
ATOM 1533 O O . GLU C 1 62 ? 1.951 6.691 -2.178 1.00 42.61 164 GLU C O 1
ATOM 1539 N N . LYS C 1 63 ? 2.734 5.302 -0.546 1.00 44.23 165 LYS C N 1
ATOM 1540 C CA . LYS C 1 63 ? 2.823 4.090 -1.408 1.00 47.46 165 LYS C CA 1
ATOM 1541 C C . LYS C 1 63 ? 1.454 3.829 -2.033 1.00 43.06 165 LYS C C 1
ATOM 1542 O O . LYS C 1 63 ? 1.402 3.459 -3.203 1.00 49.09 165 LYS C O 1
ATOM 1548 N N . LEU C 1 64 ? 0.372 4.046 -1.300 1.00 39.15 166 LEU C N 1
ATOM 1549 C CA . LEU C 1 64 ? -0.967 3.818 -1.862 1.00 46.15 166 LEU C CA 1
ATOM 1550 C C . LEU C 1 64 ? -1.217 4.808 -2.998 1.00 46.59 166 LEU C C 1
ATOM 1551 O O . LEU C 1 64 ? -1.474 4.359 -4.150 1.00 41.76 166 LEU C O 1
ATOM 1564 N N . SER C 1 66 ? 0.796 6.492 -4.655 1.00 40.10 168 SER C N 1
ATOM 1565 C CA . SER C 1 66 ? 1.720 6.240 -5.780 1.00 42.83 168 SER C CA 1
ATOM 1566 C C . SER C 1 66 ? 1.079 5.198 -6.681 1.00 44.17 168 SER C C 1
ATOM 1567 O O . SER C 1 66 ? 0.963 5.488 -7.870 1.00 51.12 168 SER C O 1
ATOM 1570 N N . THR C 1 67 ? 0.598 4.095 -6.101 1.00 42.27 169 THR C N 1
ATOM 1571 C CA . THR C 1 67 ? 0.074 2.915 -6.836 1.00 44.76 169 THR C CA 1
ATOM 1572 C C . THR C 1 67 ? -1.211 3.296 -7.559 1.00 39.12 169 THR C C 1
ATOM 1573 O O . THR C 1 67 ? -1.319 2.923 -8.731 1.00 38.69 169 THR C O 1
ATOM 1577 N N . ILE C 1 68 ? -2.141 3.975 -6.882 1.00 43.13 170 ILE C N 1
ATOM 1578 C CA . ILE C 1 68 ? -3.368 4.529 -7.531 1.00 49.24 170 ILE C CA 1
ATOM 1579 C C . ILE C 1 68 ? -2.952 5.252 -8.816 1.00 58.31 170 ILE C C 1
ATOM 1580 O O . ILE C 1 68 ? -3.522 4.943 -9.895 1.00 60.11 170 ILE C O 1
ATOM 1585 N N . ARG C 1 69 ? -1.969 6.149 -8.697 1.00 62.55 171 ARG C N 1
ATOM 1586 C CA . ARG C 1 69 ? -1.451 6.991 -9.805 1.00 61.94 171 ARG C CA 1
ATOM 1587 C C . ARG C 1 69 ? -1.041 6.100 -10.982 1.00 62.68 171 ARG C C 1
ATOM 1588 O O . ARG C 1 69 ? -1.516 6.354 -12.092 1.00 71.52 171 ARG C O 1
ATOM 1596 N N . LEU C 1 70 ? -0.222 5.075 -10.745 1.00 58.54 172 LEU C N 1
ATOM 1597 C CA . LEU C 1 70 ? 0.275 4.153 -11.802 1.00 58.63 172 LEU C CA 1
ATOM 1598 C C . LEU C 1 70 ? -0.917 3.444 -12.465 1.00 58.17 172 LEU C C 1
ATOM 1599 O O . LEU C 1 70 ? -0.897 3.305 -13.705 1.00 52.36 172 LEU C O 1
ATOM 1604 N N . ILE C 1 71 ? -1.915 3.015 -11.682 1.00 56.30 173 ILE C N 1
ATOM 1605 C CA . ILE C 1 71 ? -3.161 2.372 -12.205 1.00 59.09 173 ILE C CA 1
ATOM 1606 C C . ILE C 1 71 ? -3.780 3.327 -13.228 1.00 65.27 173 ILE C C 1
ATOM 1607 O O . ILE C 1 71 ? -3.886 2.940 -14.400 1.00 67.67 173 ILE C O 1
ATOM 1612 N N . GLN C 1 72 ? -4.117 4.541 -12.778 1.00 75.06 174 GLN C N 1
ATOM 1613 C CA . GLN C 1 72 ? -4.725 5.659 -13.560 1.00 80.79 174 GLN C CA 1
ATOM 1614 C C . GLN C 1 72 ? -4.013 5.914 -14.894 1.00 77.48 174 GLN C C 1
ATOM 1615 O O . GLN C 1 72 ? -4.720 6.041 -15.911 1.00 81.57 174 GLN C O 1
ATOM 1621 N N . GLU C 1 73 ? -2.685 6.051 -14.887 1.00 76.14 175 GLU C N 1
ATOM 1622 C CA . GLU C 1 73 ? -1.913 6.456 -16.091 1.00 87.77 175 GLU C CA 1
ATOM 1623 C C . GLU C 1 73 ? -2.014 5.388 -17.202 1.00 96.04 175 GLU C C 1
ATOM 1624 O O . GLU C 1 73 ? -1.412 5.610 -18.272 1.00 123.76 175 GLU C O 1
ATOM 1630 N N . GLN C 1 74 ? -2.777 4.304 -17.009 1.00 95.81 176 GLN C N 1
ATOM 1631 C CA . GLN C 1 74 ? -2.912 3.184 -17.986 1.00 91.91 176 GLN C CA 1
ATOM 1632 C C . GLN C 1 74 ? -4.284 3.224 -18.676 1.00 82.68 176 GLN C C 1
ATOM 1633 O O . GLN C 1 74 ? -5.316 2.817 -18.144 1.00 76.82 176 GLN C O 1
ATOM 1639 N N . PRO D 1 9 ? 8.312 -2.844 81.473 1.00 93.61 111 PRO D N 1
ATOM 1640 C CA . PRO D 1 9 ? 7.837 -3.585 80.281 1.00 97.76 111 PRO D CA 1
ATOM 1641 C C . PRO D 1 9 ? 6.468 -3.122 79.776 1.00 90.86 111 PRO D C 1
ATOM 1642 O O . PRO D 1 9 ? 6.340 -2.913 78.588 1.00 88.20 111 PRO D O 1
ATOM 1646 N N . ASP D 1 10 ? 5.492 -3.036 80.686 1.00 93.09 112 ASP D N 1
ATOM 1647 C CA . ASP D 1 10 ? 4.129 -2.515 80.408 1.00 87.81 112 ASP D CA 1
ATOM 1648 C C . ASP D 1 10 ? 4.276 -1.277 79.518 1.00 75.96 112 ASP D C 1
ATOM 1649 O O . ASP D 1 10 ? 3.557 -1.186 78.507 1.00 73.84 112 ASP D O 1
ATOM 1654 N N . PHE D 1 11 ? 5.218 -0.388 79.828 1.00 65.92 113 PHE D N 1
ATOM 1655 C CA . PHE D 1 11 ? 5.477 0.809 78.988 1.00 63.77 113 PHE D CA 1
ATOM 1656 C C . PHE D 1 11 ? 6.003 0.379 77.605 1.00 59.89 113 PHE D C 1
ATOM 1657 O O . PHE D 1 11 ? 5.381 0.681 76.560 1.00 56.09 113 PHE D O 1
ATOM 1665 N N . ILE D 1 12 ? 7.149 -0.293 77.585 1.00 52.92 114 ILE D N 1
ATOM 1666 C CA . ILE D 1 12 ? 7.842 -0.654 76.324 1.00 54.57 114 ILE D CA 1
ATOM 1667 C C . ILE D 1 12 ? 6.894 -1.491 75.454 1.00 54.25 114 ILE D C 1
ATOM 1668 O O . ILE D 1 12 ? 6.825 -1.209 74.230 1.00 48.52 114 ILE D O 1
ATOM 1673 N N . GLU D 1 13 ? 6.157 -2.440 76.038 1.00 54.97 115 GLU D N 1
ATOM 1674 C CA . GLU D 1 13 ? 5.100 -3.200 75.311 1.00 59.59 115 GLU D CA 1
ATOM 1675 C C . GLU D 1 13 ? 4.133 -2.206 74.654 1.00 51.23 115 GLU D C 1
ATOM 1676 O O . GLU D 1 13 ? 3.947 -2.254 73.446 1.00 54.99 115 GLU D O 1
ATOM 1682 N N . ALA D 1 14 ? 3.562 -1.316 75.452 1.00 53.16 116 ALA D N 1
ATOM 1683 C CA . ALA D 1 14 ? 2.548 -0.319 75.047 1.00 50.46 116 ALA D CA 1
ATOM 1684 C C . ALA D 1 14 ? 3.063 0.525 73.888 1.00 53.11 116 ALA D C 1
ATOM 1685 O O . ALA D 1 14 ? 2.268 0.725 72.953 1.00 53.90 116 ALA D O 1
ATOM 1687 N N . LEU D 1 15 ? 4.311 1.018 73.980 1.00 52.10 117 LEU D N 1
ATOM 1688 C CA . LEU D 1 15 ? 4.938 1.940 72.983 1.00 53.47 117 LEU D CA 1
ATOM 1689 C C . LEU D 1 15 ? 5.207 1.166 71.690 1.00 50.52 117 LEU D C 1
ATOM 1690 O O . LEU D 1 15 ? 4.999 1.709 70.590 1.00 41.00 117 LEU D O 1
ATOM 1695 N N . THR D 1 16 ? 5.647 -0.078 71.844 1.00 52.15 118 THR D N 1
ATOM 1696 C CA . THR D 1 16 ? 6.093 -0.930 70.733 1.00 53.90 118 THR D CA 1
ATOM 1697 C C . THR D 1 16 ? 4.857 -1.293 69.918 1.00 56.92 118 THR D C 1
ATOM 1698 O O . THR D 1 16 ? 4.864 -1.039 68.697 1.00 52.03 118 THR D O 1
ATOM 1702 N N . GLU D 1 17 ? 3.823 -1.833 70.570 1.00 63.54 119 GLU D N 1
ATOM 1703 C CA . GLU D 1 17 ? 2.575 -2.252 69.881 1.00 61.62 119 GLU D CA 1
ATOM 1704 C C . GLU D 1 17 ? 1.976 -1.007 69.222 1.00 57.39 119 GLU D C 1
ATOM 1705 O O . GLU D 1 17 ? 1.699 -1.053 68.016 1.00 58.90 119 GLU D O 1
ATOM 1711 N N . LYS D 1 18 ? 1.867 0.093 69.964 1.00 55.55 120 LYS D N 1
ATOM 1712 C CA . LYS D 1 18 ? 1.344 1.386 69.443 1.00 56.19 120 LYS D CA 1
ATOM 1713 C C . LYS D 1 18 ? 2.087 1.780 68.159 1.00 58.93 120 LYS D C 1
ATOM 1714 O O . LYS D 1 18 ? 1.400 1.975 67.139 1.00 60.24 120 LYS D O 1
ATOM 1720 N N . ILE D 1 19 ? 3.423 1.917 68.203 1.00 50.11 121 ILE D N 1
ATOM 1721 C CA . ILE D 1 19 ? 4.215 2.471 67.070 1.00 42.75 121 ILE D CA 1
ATOM 1722 C C . ILE D 1 19 ? 3.904 1.629 65.832 1.00 45.14 121 ILE D C 1
ATOM 1723 O O . ILE D 1 19 ? 3.520 2.228 64.800 1.00 39.74 121 ILE D O 1
ATOM 1728 N N . THR D 1 20 ? 4.030 0.298 65.961 1.00 44.28 122 THR D N 1
ATOM 1729 C CA . THR D 1 20 ? 3.784 -0.723 64.903 1.00 46.21 122 THR D CA 1
ATOM 1730 C C . THR D 1 20 ? 2.414 -0.548 64.233 1.00 54.80 122 THR D C 1
ATOM 1731 O O . THR D 1 20 ? 2.411 -0.317 63.011 1.00 65.16 122 THR D O 1
ATOM 1735 N N . GLU D 1 21 ? 1.298 -0.670 64.968 1.00 51.90 123 GLU D N 1
ATOM 1736 C CA . GLU D 1 21 ? -0.073 -0.453 64.404 1.00 56.59 123 GLU D CA 1
ATOM 1737 C C . GLU D 1 21 ? -0.090 0.891 63.654 1.00 54.26 123 GLU D C 1
ATOM 1738 O O . GLU D 1 21 ? -0.476 0.929 62.463 1.00 55.25 123 GLU D O 1
ATOM 1744 N N . GLU D 1 22 ? 0.324 1.945 64.347 1.00 48.20 124 GLU D N 1
ATOM 1745 C CA . GLU D 1 22 ? 0.135 3.353 63.937 1.00 52.12 124 GLU D CA 1
ATOM 1746 C C . GLU D 1 22 ? 0.890 3.606 62.633 1.00 49.13 124 GLU D C 1
ATOM 1747 O O . GLU D 1 22 ? 0.271 4.141 61.706 1.00 57.17 124 GLU D O 1
ATOM 1753 N N . VAL D 1 23 ? 2.162 3.211 62.558 1.00 48.17 125 VAL D N 1
ATOM 1754 C CA . VAL D 1 23 ? 3.035 3.433 61.362 1.00 46.58 125 VAL D CA 1
ATOM 1755 C C . VAL D 1 23 ? 2.465 2.600 60.204 1.00 46.23 125 VAL D C 1
ATOM 1756 O O . VAL D 1 23 ? 2.277 3.135 59.103 1.00 50.59 125 VAL D O 1
ATOM 1760 N N . THR D 1 24 ? 2.208 1.322 60.452 1.00 46.03 126 THR D N 1
ATOM 1761 C CA . THR D 1 24 ? 1.610 0.374 59.480 1.00 53.48 126 THR D CA 1
ATOM 1762 C C . THR D 1 24 ? 0.299 0.917 58.907 1.00 54.65 126 THR D C 1
ATOM 1763 O O . THR D 1 24 ? 0.231 1.109 57.680 1.00 60.88 126 THR D O 1
ATOM 1767 N N . ALA D 1 25 ? -0.700 1.129 59.765 1.00 57.86 127 ALA D N 1
ATOM 1768 C CA . ALA D 1 25 ? -2.032 1.666 59.395 1.00 59.41 127 ALA D CA 1
ATOM 1769 C C . ALA D 1 25 ? -1.869 2.932 58.551 1.00 62.46 127 ALA D C 1
ATOM 1770 O O . ALA D 1 25 ? -2.504 2.988 57.486 1.00 71.82 127 ALA D O 1
ATOM 1772 N N . LYS D 1 26 ? -1.065 3.899 59.004 1.00 58.53 128 LYS D N 1
ATOM 1773 C CA . LYS D 1 26 ? -0.971 5.224 58.346 1.00 66.24 128 LYS D CA 1
ATOM 1774 C C . LYS D 1 26 ? -0.130 5.151 57.065 1.00 70.18 128 LYS D C 1
ATOM 1775 O O . LYS D 1 26 ? -0.453 5.903 56.128 1.00 69.34 128 LYS D O 1
ATOM 1781 N N . VAL D 1 27 ? 0.921 4.323 57.013 1.00 71.83 129 VAL D N 1
ATOM 1782 C CA . VAL D 1 27 ? 1.792 4.207 55.800 1.00 64.97 129 VAL D CA 1
ATOM 1783 C C . VAL D 1 27 ? 0.989 3.530 54.684 1.00 58.64 129 VAL D C 1
ATOM 1784 O O . VAL D 1 27 ? 0.967 4.081 53.580 1.00 60.26 129 VAL D O 1
ATOM 1788 N N . THR D 1 28 ? 0.360 2.390 54.973 1.00 53.45 130 THR D N 1
ATOM 1789 C CA . THR D 1 28 ? -0.558 1.654 54.061 1.00 57.01 130 THR D CA 1
ATOM 1790 C C . THR D 1 28 ? -1.560 2.623 53.427 1.00 64.39 130 THR D C 1
ATOM 1791 O O . THR D 1 28 ? -1.693 2.650 52.188 1.00 73.22 130 THR D O 1
ATOM 1795 N N . GLU D 1 29 ? -2.255 3.367 54.281 1.00 60.98 131 GLU D N 1
ATOM 1796 C CA . GLU D 1 29 ? -3.298 4.346 53.917 1.00 56.22 131 GLU D CA 1
ATOM 1797 C C . GLU D 1 29 ? -2.699 5.395 52.980 1.00 58.51 131 GLU D C 1
ATOM 1798 O O . GLU D 1 29 ? -3.257 5.591 51.892 1.00 61.98 131 GLU D O 1
ATOM 1804 N N . GLU D 1 30 ? -1.599 6.035 53.380 1.00 54.78 132 GLU D N 1
ATOM 1805 C CA . GLU D 1 30 ? -1.020 7.160 52.614 1.00 55.41 132 GLU D CA 1
ATOM 1806 C C . GLU D 1 30 ? -0.506 6.669 51.258 1.00 60.00 132 GLU D C 1
ATOM 1807 O O . GLU D 1 30 ? -0.680 7.417 50.293 1.00 62.32 132 GLU D O 1
ATOM 1813 N N . LEU D 1 31 ? 0.076 5.466 51.170 1.00 63.62 133 LEU D N 1
ATOM 1814 C CA . LEU D 1 31 ? 0.558 4.903 49.876 1.00 68.47 133 LEU D CA 1
ATOM 1815 C C . LEU D 1 31 ? -0.646 4.476 49.026 1.00 74.68 133 LEU D C 1
ATOM 1816 O O . LEU D 1 31 ? -0.628 4.795 47.825 1.00 79.27 133 LEU D O 1
ATOM 1821 N N . THR D 1 32 ? -1.617 3.760 49.619 1.00 73.53 134 THR D N 1
ATOM 1822 C CA 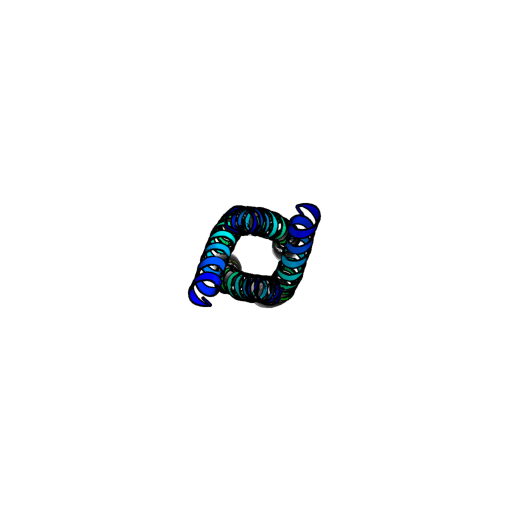. THR D 1 32 ? -2.924 3.373 49.010 1.00 71.68 134 THR D CA 1
ATOM 1823 C C . THR D 1 32 ? -3.572 4.593 48.352 1.00 70.91 134 THR D C 1
ATOM 1824 O O . THR D 1 32 ? -3.633 4.631 47.120 1.00 74.75 134 THR D O 1
ATOM 1828 N N . LYS D 1 33 ? -4.042 5.552 49.149 1.00 72.77 135 LYS D N 1
ATOM 1829 C CA . LYS D 1 33 ? -4.535 6.859 48.648 1.00 76.29 135 LYS D CA 1
ATOM 1830 C C . LYS D 1 33 ? -3.664 7.286 47.454 1.00 74.13 135 LYS D C 1
ATOM 1831 O O . LYS D 1 33 ? -4.214 7.461 46.364 1.00 76.45 135 LYS D O 1
ATOM 1837 N N . GLN D 1 34 ? -2.348 7.415 47.652 1.00 71.29 136 GLN D N 1
ATOM 1838 C CA . GLN D 1 34 ? -1.375 7.865 46.620 1.00 63.52 136 GLN D CA 1
ATOM 1839 C C . GLN D 1 34 ? -1.393 6.941 45.395 1.00 68.41 136 GLN D C 1
ATOM 1840 O O . GLN D 1 34 ? -1.233 7.462 44.266 1.00 66.84 136 GLN D O 1
ATOM 1846 N N . ASN D 1 35 ? -1.551 5.630 45.603 1.00 61.59 137 ASN D N 1
ATOM 1847 C CA . ASN D 1 35 ? -1.572 4.624 44.511 1.00 60.42 137 ASN D CA 1
ATOM 1848 C C . ASN D 1 35 ? -2.861 4.797 43.701 1.00 68.75 137 ASN D C 1
ATOM 1849 O O . ASN D 1 35 ? -2.753 4.937 42.482 1.00 77.36 137 ASN D O 1
ATOM 1862 N N . GLU D 1 37 ? -4.639 7.310 43.086 1.00 63.90 139 GLU D N 1
ATOM 1863 C CA . GLU D 1 37 ? -4.463 8.533 42.248 1.00 73.51 139 GLU D CA 1
ATOM 1864 C C . GLU D 1 37 ? -3.497 8.285 41.074 1.00 74.20 139 GLU D C 1
ATOM 1865 O O . GLU D 1 37 ? -3.735 8.856 40.003 1.00 90.54 139 GLU D O 1
ATOM 1871 N N . PHE D 1 38 ? -2.425 7.513 41.274 1.00 63.80 140 PHE D N 1
ATOM 1872 C CA . PHE D 1 38 ? -1.409 7.154 40.248 1.00 65.82 140 PHE D CA 1
ATOM 1873 C C . PHE D 1 38 ? -2.010 6.178 39.220 1.00 65.73 140 PHE D C 1
ATOM 1874 O O . PHE D 1 38 ? -1.933 6.465 38.000 1.00 61.26 140 PHE D O 1
ATOM 1882 N N . PHE D 1 39 ? -2.562 5.057 39.707 1.00 53.60 141 PHE D N 1
ATOM 1883 C CA . PHE D 1 39 ? -3.171 3.963 38.915 1.00 55.10 141 PHE D CA 1
ATOM 1884 C C . PHE D 1 39 ? -4.347 4.500 38.102 1.00 55.86 141 PHE D C 1
ATOM 1885 O O . PHE D 1 39 ? -4.623 3.950 37.025 1.00 56.92 141 PHE D O 1
ATOM 1893 N N . ALA D 1 40 ? -5.033 5.527 38.603 1.00 60.28 142 ALA D N 1
ATOM 1894 C CA . ALA D 1 40 ? -6.119 6.214 37.865 1.00 61.72 142 ALA D CA 1
ATOM 1895 C C . ALA D 1 40 ? -5.494 6.972 36.691 1.00 53.83 142 ALA D C 1
ATOM 1896 O O . ALA D 1 40 ? -5.944 6.769 35.544 1.00 52.08 142 ALA D O 1
ATOM 1898 N N . ALA D 1 41 ? -4.459 7.772 36.951 1.00 50.48 143 ALA D N 1
ATOM 1899 C CA . ALA D 1 41 ? -3.809 8.610 35.915 1.00 48.74 143 ALA D CA 1
ATOM 1900 C C . ALA D 1 41 ? -3.215 7.691 34.850 1.00 53.94 143 ALA D C 1
ATOM 1901 O O . ALA D 1 41 ? -3.497 7.916 33.673 1.00 67.54 143 ALA D O 1
ATOM 1903 N N . VAL D 1 42 ? -2.461 6.666 35.255 1.00 57.49 144 VAL D N 1
ATOM 1904 C CA . VAL D 1 42 ? -1.753 5.751 34.311 1.00 59.69 144 VAL D CA 1
ATOM 1905 C C . VAL D 1 42 ? -2.787 5.022 33.434 1.00 55.77 144 VAL D C 1
ATOM 1906 O O . VAL D 1 42 ? -2.500 4.837 32.243 1.00 54.33 144 VAL D O 1
ATOM 1910 N N . ALA D 1 43 ? -3.946 4.638 33.973 1.00 52.32 145 ALA D N 1
ATOM 1911 C CA . ALA D 1 43 ? -5.046 4.015 33.198 1.00 53.82 145 ALA D CA 1
ATOM 1912 C C . ALA D 1 43 ? -5.643 5.013 32.191 1.00 64.05 145 ALA D C 1
ATOM 1913 O O . ALA D 1 43 ? -5.983 4.591 31.059 1.00 63.76 145 ALA D O 1
ATOM 1915 N N . LYS D 1 44 ? -5.755 6.296 32.564 1.00 63.64 146 LYS D N 1
ATOM 1916 C CA . LYS D 1 44 ? -6.303 7.350 31.671 1.00 58.17 146 LYS D CA 1
ATOM 1917 C C . LYS D 1 44 ? -5.337 7.578 30.492 1.00 61.34 146 LYS D C 1
ATOM 1918 O O . LYS D 1 44 ? -5.799 7.462 29.327 1.00 62.30 146 LYS D O 1
ATOM 1924 N N . GLN D 1 45 ? -4.050 7.851 30.735 1.00 63.24 147 GLN D N 1
ATOM 1925 C CA . GLN D 1 45 ? -3.090 8.146 29.628 1.00 66.77 147 GLN D CA 1
ATOM 1926 C C . GLN D 1 45 ? -3.013 6.911 28.718 1.00 63.22 147 GLN D C 1
ATOM 1927 O O . GLN D 1 45 ? -2.912 7.063 27.498 1.00 68.57 147 GLN D O 1
ATOM 1933 N N . SER D 1 46 ? -3.165 5.729 29.305 1.00 56.33 148 SER D N 1
ATOM 1934 C CA . SER D 1 46 ? -3.313 4.438 28.600 1.00 56.44 148 SER D CA 1
ATOM 1935 C C . SER D 1 46 ? -4.533 4.481 27.660 1.00 58.46 148 SER D C 1
ATOM 1936 O O . SER D 1 46 ? -4.310 4.278 26.456 1.00 57.26 148 SER D O 1
ATOM 1939 N N . GLN D 1 47 ? -5.757 4.738 28.161 1.00 54.20 149 GLN D N 1
ATOM 1940 C CA . GLN D 1 47 ? -7.004 4.815 27.335 1.00 51.80 149 GLN D CA 1
ATOM 1941 C C . GLN D 1 47 ? -6.931 6.001 26.362 1.00 49.90 149 GLN D C 1
ATOM 1942 O O . GLN D 1 47 ? -7.349 5.851 25.197 1.00 53.82 149 GLN D O 1
ATOM 1948 N N . ASP D 1 48 ? -6.458 7.159 26.815 1.00 49.24 150 ASP D N 1
ATOM 1949 C CA . ASP D 1 48 ? -6.267 8.335 25.924 1.00 54.96 150 ASP D CA 1
ATOM 1950 C C . ASP D 1 48 ? -5.451 7.859 24.713 1.00 56.58 150 ASP D C 1
ATOM 1951 O O . ASP D 1 48 ? -5.873 8.111 23.576 1.00 57.54 150 ASP D O 1
ATOM 1956 N N . ASN D 1 49 ? -4.369 7.111 24.964 1.00 60.05 151 ASN D N 1
ATOM 1957 C CA . ASN D 1 49 ? -3.433 6.587 23.932 1.00 64.11 151 ASN D CA 1
ATOM 1958 C C . ASN D 1 49 ? -4.197 5.746 22.890 1.00 62.77 151 ASN D C 1
ATOM 1959 O O . ASN D 1 49 ? -4.112 6.088 21.699 1.00 58.76 151 ASN D O 1
ATOM 1964 N N . PHE D 1 50 ? -4.919 4.703 23.317 1.00 55.81 152 PHE D N 1
ATOM 1965 C CA . PHE D 1 50 ? -5.909 3.939 22.510 1.00 62.30 152 PHE D CA 1
ATOM 1966 C C . PHE D 1 50 ? -6.909 4.849 21.798 1.00 58.16 152 PHE D C 1
ATOM 1967 O O . PHE D 1 50 ? -7.206 4.570 20.631 1.00 60.29 152 PHE D O 1
ATOM 1975 N N . ASP D 1 51 ? -7.468 5.857 22.467 1.00 49.65 153 ASP D N 1
ATOM 1976 C CA . ASP D 1 51 ? -8.450 6.739 21.787 1.00 48.27 153 ASP D CA 1
ATOM 1977 C C . ASP D 1 51 ? -7.708 7.423 20.640 1.00 52.68 153 ASP D C 1
ATOM 1978 O O . ASP D 1 51 ? -8.247 7.424 19.515 1.00 57.84 153 ASP D O 1
ATOM 1983 N N . ARG D 1 52 ? -6.497 7.927 20.913 1.00 56.24 154 ARG D N 1
ATOM 1984 C CA . ARG D 1 52 ? -5.609 8.609 19.930 1.00 54.39 154 ARG D CA 1
ATOM 1985 C C . ARG D 1 52 ? -5.432 7.712 18.706 1.00 49.07 154 ARG D C 1
ATOM 1986 O O . ARG D 1 52 ? -5.742 8.165 17.597 1.00 45.20 154 ARG D O 1
ATOM 1994 N N . ILE D 1 53 ? -4.956 6.482 18.919 1.00 42.47 155 ILE D N 1
ATOM 1995 C CA . ILE D 1 53 ? -4.659 5.521 17.823 1.00 47.22 155 ILE D CA 1
ATOM 1996 C C . ILE D 1 53 ? -5.965 5.361 17.030 1.00 49.11 155 ILE D C 1
ATOM 1997 O O . ILE D 1 53 ? -6.040 5.872 15.905 1.00 52.99 155 ILE D O 1
ATOM 2002 N N . ASN D 1 54 ? -6.970 4.726 17.634 1.00 48.55 156 ASN D N 1
ATOM 2003 C CA . ASN D 1 54 ? -8.338 4.556 17.091 1.00 51.97 156 ASN D CA 1
ATOM 2004 C C . ASN D 1 54 ? -8.733 5.729 16.198 1.00 47.23 156 ASN D C 1
ATOM 2005 O O . ASN D 1 54 ? -9.043 5.488 15.026 1.00 52.94 156 ASN D O 1
ATOM 2010 N N . LYS D 1 55 ? -8.770 6.942 16.734 1.00 45.42 157 LYS D N 1
ATOM 2011 C CA . LYS D 1 55 ? -9.268 8.117 15.976 1.00 52.82 157 LYS D CA 1
ATOM 2012 C C . LYS D 1 55 ? -8.383 8.299 14.740 1.00 54.85 157 LYS D C 1
ATOM 2013 O O . LYS D 1 55 ? -8.931 8.659 13.665 1.00 59.45 157 LYS D O 1
ATOM 2019 N N . ARG D 1 56 ? -7.071 8.072 14.877 1.00 49.10 158 ARG D N 1
ATOM 2020 C CA . ARG D 1 56 ? -6.123 8.273 13.757 1.00 49.88 158 ARG D CA 1
ATOM 2021 C C . ARG D 1 56 ? -6.372 7.195 12.702 1.00 46.63 158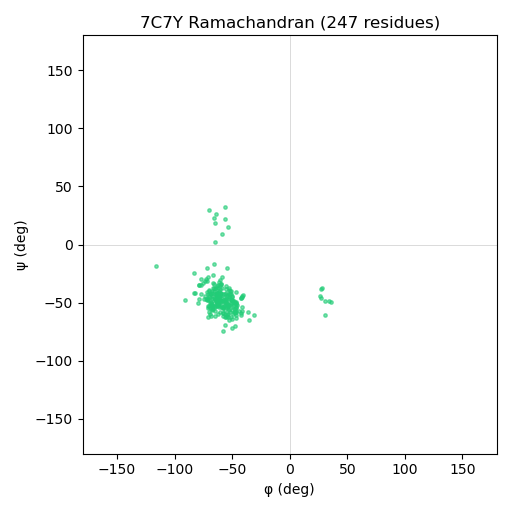 ARG D C 1
ATOM 2022 O O . ARG D 1 56 ? -6.353 7.557 11.514 1.00 48.30 158 ARG D O 1
ATOM 2030 N N . LEU D 1 57 ? -6.576 5.932 13.099 1.00 41.14 159 LEU D N 1
ATOM 2031 C CA . LEU D 1 57 ? -6.778 4.835 12.125 1.00 42.09 159 LEU D CA 1
ATOM 2032 C C . LEU D 1 57 ? -8.143 5.027 11.456 1.00 47.43 159 LEU D C 1
ATOM 2033 O O . LEU D 1 57 ? -8.238 4.887 10.241 1.00 45.84 159 LEU D O 1
ATOM 2038 N N . GLU D 1 58 ? -9.175 5.339 12.236 1.00 53.43 160 GLU D N 1
ATOM 2039 C CA . GLU D 1 58 ? -10.516 5.652 11.694 1.00 56.79 160 GLU D CA 1
ATOM 2040 C C . GLU D 1 58 ? -10.338 6.640 10.540 1.00 52.57 160 GLU D C 1
ATOM 2041 O O . GLU D 1 58 ? -10.753 6.315 9.414 1.00 46.69 160 GLU D O 1
ATOM 2047 N N . GLU D 1 59 ? -9.720 7.789 10.830 1.00 49.77 161 GLU D N 1
ATOM 2048 C CA . GLU D 1 59 ? -9.669 8.960 9.924 1.00 51.29 161 GLU D CA 1
ATOM 2049 C C . GLU D 1 59 ? -8.905 8.579 8.665 1.00 50.43 161 GLU D C 1
ATOM 2050 O O . GLU D 1 59 ? -9.374 8.918 7.584 1.00 56.62 161 GLU D O 1
ATOM 2056 N N . ARG D 1 60 ? -7.788 7.866 8.799 1.00 52.03 162 ARG D N 1
ATOM 2057 C CA . ARG D 1 60 ? -6.897 7.575 7.643 1.00 58.28 162 ARG D CA 1
ATOM 2058 C C . ARG D 1 60 ? -7.571 6.554 6.728 1.00 56.71 162 ARG D C 1
ATOM 2059 O O . ARG D 1 60 ? -7.518 6.743 5.511 1.00 61.94 162 ARG D O 1
ATOM 2067 N N . ASP D 1 61 ? -8.224 5.550 7.300 1.00 57.48 163 ASP D N 1
ATOM 2068 C CA . ASP D 1 61 ? -8.975 4.529 6.533 1.00 60.10 163 ASP D CA 1
ATOM 2069 C C . ASP D 1 61 ? -10.119 5.229 5.794 1.00 53.43 163 ASP D C 1
ATOM 2070 O O . ASP D 1 61 ? -10.299 4.934 4.614 1.00 59.02 163 ASP D O 1
ATOM 2075 N N . GLU D 1 62 ? -10.819 6.166 6.428 1.00 52.36 164 GLU D N 1
ATOM 2076 C CA . GLU D 1 62 ? -11.906 6.952 5.769 1.00 58.10 164 GLU D CA 1
ATOM 2077 C C . GLU D 1 62 ? -11.341 7.749 4.582 1.00 59.33 164 GLU D C 1
ATOM 2078 O O . GLU D 1 62 ? -11.977 7.736 3.504 1.00 57.81 164 GLU D O 1
ATOM 2084 N N . LYS D 1 63 ? -10.182 8.400 4.754 1.00 57.80 165 LYS D N 1
ATOM 2085 C CA . LYS D 1 63 ? -9.455 9.106 3.667 1.00 54.71 165 LYS D CA 1
ATOM 2086 C C . LYS D 1 63 ? -8.957 8.133 2.593 1.00 53.96 165 LYS D C 1
ATOM 2087 O O . LYS D 1 63 ? -9.026 8.507 1.417 1.00 56.13 165 LYS D O 1
ATOM 2093 N N . LEU D 1 64 ? -8.487 6.939 2.964 1.00 54.45 166 LEU D N 1
ATOM 2094 C CA . LEU D 1 64 ? -8.043 5.900 1.995 1.00 60.53 166 LEU D CA 1
ATOM 2095 C C . LEU D 1 64 ? -9.191 5.537 1.056 1.00 60.19 166 LEU D C 1
ATOM 2096 O O . LEU D 1 64 ? -8.979 5.491 -0.155 1.00 66.70 166 LEU D O 1
ATOM 2109 N N . SER D 1 66 ? -12.355 7.000 0.619 1.00 71.27 168 SER D N 1
ATOM 2110 C CA . SER D 1 66 ? -12.880 8.211 -0.053 1.00 68.26 168 SER D CA 1
ATOM 2111 C C . SER D 1 66 ? -11.945 8.549 -1.205 1.00 63.13 168 SER D C 1
ATOM 2112 O O . SER D 1 66 ? -12.442 8.918 -2.259 1.00 69.24 168 SER D O 1
ATOM 2115 N N . THR D 1 67 ? -10.639 8.365 -1.021 1.00 53.86 169 THR D N 1
ATOM 2116 C CA . THR D 1 67 ? -9.667 8.467 -2.124 1.00 54.39 169 THR D CA 1
ATOM 2117 C C . THR D 1 67 ? -10.069 7.470 -3.196 1.00 57.37 169 THR D C 1
ATOM 2118 O O . THR D 1 67 ? -10.596 7.893 -4.218 1.00 67.71 169 THR D O 1
ATOM 2122 N N . ILE D 1 68 ? -9.817 6.190 -2.927 1.00 67.13 170 ILE D N 1
ATOM 2123 C CA . ILE D 1 68 ? -10.026 5.041 -3.857 1.00 67.30 170 ILE D CA 1
ATOM 2124 C C . ILE D 1 68 ? -11.271 5.299 -4.711 1.00 62.20 170 ILE D C 1
ATOM 2125 O O . ILE D 1 68 ? -11.108 5.450 -5.925 1.00 61.35 170 ILE D O 1
ATOM 2130 N N . ARG D 1 69 ? -12.450 5.349 -4.080 1.00 62.36 171 ARG D N 1
ATOM 2131 C CA . ARG D 1 69 ? -13.775 5.527 -4.740 1.00 68.35 171 ARG D CA 1
ATOM 2132 C C . ARG D 1 69 ? -13.689 6.718 -5.689 1.00 69.80 171 ARG D C 1
ATOM 2133 O O . ARG D 1 69 ? -13.791 6.511 -6.910 1.00 75.87 171 ARG D O 1
ATOM 2141 N N . LEU D 1 70 ? -13.460 7.897 -5.112 1.00 76.18 172 LEU D N 1
ATOM 2142 C CA . LEU D 1 70 ? -13.398 9.217 -5.792 1.00 83.98 172 LEU D CA 1
ATOM 2143 C C . LEU D 1 70 ? -12.453 9.167 -6.996 1.00 81.43 172 LEU D C 1
ATOM 2144 O O . LEU D 1 70 ? -12.795 9.798 -8.015 1.00 79.41 172 LEU D O 1
ATOM 2149 N N . ILE D 1 71 ? -11.305 8.487 -6.882 1.00 76.86 173 ILE D N 1
ATOM 2150 C CA . ILE D 1 71 ? -10.305 8.424 -7.992 1.00 68.25 173 ILE D CA 1
ATOM 2151 C C . ILE D 1 71 ? -10.720 7.320 -8.971 1.00 64.32 173 ILE D C 1
ATOM 2152 O O . ILE D 1 71 ? -10.341 7.414 -10.140 1.00 69.65 173 ILE D O 1
ATOM 2157 N N . GLN D 1 72 ? -11.486 6.327 -8.516 1.00 71.23 174 GLN D N 1
ATOM 2158 C CA . GLN D 1 72 ? -11.856 5.128 -9.316 1.00 76.43 174 GLN D CA 1
ATOM 2159 C C . GLN D 1 72 ? -13.344 4.826 -9.102 1.00 70.97 174 GLN D C 1
ATOM 2160 O O . GLN D 1 72 ? -13.967 4.282 -9.995 1.00 68.21 174 GLN D O 1
#

Solvent-accessible surface area: 15573 Å² total

InterPro domains:
  IPR000551 MerR-type HTH domain [PF13411] (11-64)